Protein AF-A0AAV5AFZ3-F1 (afdb_monomer)

Secondary structure (DSSP, 8-state):
-------HHHHHTTS----SSS-HHHHSTTTGGGSGGGTT-HHHHHHHHHHHHH-TT--------SSTTPPPPPEEE-PPPPSSPPPTT-SPPTTS-HHHHHHHHHHTT---S-----------S--------SSSTTTT----HHHHHHHHSTTTHHHHHTTTT-HHHHHHHHHHHHHHHTTTT---TT-EEEPPPS---SSS----------

Foldseek 3Di:
DFQLLAFPVCVVVVHQGFQRLQLLCLVVVPPVCPAPQNPPCSVVSVVCNVVCVVPVQPSDQDDDFADPLAAFAWDWGDHHHDPDHRDHPLHDHLWDAPQVVQVSCVRLVQDDDFDDDDDDDDTDFDDPPPQVCDDDDRHPPDDRPNNVNQCPPPRRVVVNVVCVVPSVVVSVVVNVRVNRSNARNHDRPPIDIDGDDPDNDPDDDDDDDSPPDD

Radius of gyration: 18.87 Å; Cα contacts (8 Å, |Δi|>4): 273; chains: 1; bounding box: 49×37×46 Å

InterPro domains:
  IPR001621 Fungal ligninase [PR00462] (14-33)
  IPR001621 Fungal ligninase [PR00462] (34-56)
  IPR010255 Haem peroxidase superfamily [SSF48113] (3-189)

Sequence (214 aa):
MKATAFSEYLKREGKPAGGGADGSMLIFPNVEPNFSASLGISDSVDALLPFLAAYPKISAAVGIFDYPGAPQLEFLLGRLNATAPAPDGLIPEPQDSVTSTLSRMADGGVFLRGTGFPELSNNTGEVELLLPTGKGVNVGEMYLQFDFSLTHDPKTACDWQGFVDEQEKMSNAFKQAMKKLAVVGEDTKDYQLLRSHPNPRSSTQDICVISILI

Mean predicted aligned error: 11.4 Å

Organism: NCBI:txid1419009

Structure (mmCIF, N/CA/C/O backbone):
data_AF-A0AAV5AFZ3-F1
#
_entry.id   AF-A0AAV5AFZ3-F1
#
loop_
_atom_site.group_PDB
_atom_site.id
_atom_site.type_symbol
_atom_site.label_atom_id
_atom_site.label_alt_id
_atom_site.label_comp_id
_atom_site.label_asym_id
_atom_site.label_entity_id
_atom_site.label_seq_id
_atom_site.pdbx_PDB_ins_code
_atom_site.Cartn_x
_atom_site.Cartn_y
_atom_site.Cartn_z
_atom_site.occupancy
_atom_site.B_iso_or_equiv
_atom_site.auth_seq_id
_atom_site.auth_comp_id
_atom_site.auth_asym_id
_atom_site.auth_atom_id
_atom_site.pdbx_PDB_model_num
ATOM 1 N N . MET A 1 1 ? -4.343 5.594 -2.156 1.00 45.34 1 MET A N 1
ATOM 2 C CA . MET A 1 1 ? -4.640 4.694 -1.019 1.00 45.34 1 MET A CA 1
ATOM 3 C C . MET A 1 1 ? -3.390 3.899 -0.690 1.00 45.34 1 MET A C 1
ATOM 5 O O . MET A 1 1 ? -2.793 3.351 -1.608 1.00 45.34 1 MET A O 1
ATOM 9 N N . LYS A 1 2 ? -2.987 3.859 0.580 1.00 62.25 2 LYS A N 1
ATOM 10 C CA . LYS A 1 2 ? -1.824 3.105 1.055 1.00 62.25 2 LYS A CA 1
ATOM 11 C C . LYS A 1 2 ? -2.325 1.827 1.718 1.00 62.25 2 LYS A C 1
ATOM 13 O O . LYS A 1 2 ? -3.059 1.915 2.688 1.00 62.25 2 LYS A O 1
ATOM 18 N N . ALA A 1 3 ? -1.942 0.673 1.185 1.00 68.56 3 ALA A N 1
ATOM 19 C CA . ALA A 1 3 ? -2.293 -0.628 1.760 1.00 68.56 3 ALA A CA 1
ATOM 20 C C . ALA A 1 3 ? -1.083 -1.380 2.336 1.00 68.56 3 ALA A C 1
ATOM 22 O O . ALA A 1 3 ? -1.221 -2.449 2.916 1.00 68.56 3 ALA A O 1
ATOM 23 N N . THR A 1 4 ? 0.115 -0.810 2.197 1.00 71.38 4 THR A N 1
ATOM 24 C CA . THR A 1 4 ? 1.372 -1.378 2.702 1.00 71.38 4 THR A CA 1
ATOM 25 C C . THR A 1 4 ? 1.544 -1.219 4.215 1.00 71.38 4 THR A C 1
ATOM 27 O O . THR A 1 4 ? 2.459 -1.805 4.785 1.00 71.38 4 THR A O 1
ATOM 30 N N . ALA A 1 5 ? 0.658 -0.464 4.880 1.00 83.06 5 ALA A N 1
ATOM 31 C CA . ALA A 1 5 ? 0.650 -0.225 6.324 1.00 83.06 5 ALA A CA 1
ATOM 32 C C . ALA A 1 5 ? 0.111 -1.441 7.111 1.00 83.06 5 ALA A C 1
ATOM 34 O O . ALA A 1 5 ? -0.862 -1.342 7.855 1.00 83.06 5 ALA A O 1
ATOM 35 N N . PHE A 1 6 ? 0.709 -2.610 6.893 1.00 89.06 6 PHE A N 1
ATOM 36 C CA . PHE A 1 6 ? 0.329 -3.876 7.512 1.00 89.06 6 PHE A CA 1
ATOM 37 C C . PHE A 1 6 ? 1.562 -4.746 7.754 1.00 89.06 6 PHE A C 1
ATOM 39 O O . PHE A 1 6 ? 2.462 -4.772 6.912 1.00 89.06 6 PHE A O 1
ATOM 46 N N . SER A 1 7 ? 1.597 -5.474 8.870 1.00 89.75 7 SER A N 1
ATOM 47 C CA . SER A 1 7 ? 2.677 -6.404 9.218 1.00 89.75 7 SER A CA 1
ATOM 48 C C . SER A 1 7 ? 2.142 -7.709 9.806 1.00 89.75 7 SER A C 1
ATOM 50 O O . SER A 1 7 ? 1.619 -7.737 10.922 1.00 89.75 7 SER A O 1
ATOM 52 N N . GLU A 1 8 ? 2.337 -8.818 9.090 1.00 87.50 8 GLU A N 1
ATOM 53 C CA . GLU A 1 8 ? 2.039 -10.151 9.622 1.00 87.50 8 GLU A CA 1
ATOM 54 C C . GLU A 1 8 ? 2.892 -10.480 10.853 1.00 87.50 8 GLU A C 1
ATOM 56 O O . GLU A 1 8 ? 2.404 -11.091 11.806 1.00 87.50 8 GLU A O 1
ATOM 61 N N . TYR A 1 9 ? 4.155 -10.057 10.868 1.00 87.00 9 TYR A N 1
ATOM 62 C CA . TYR A 1 9 ? 5.049 -10.229 12.006 1.00 87.00 9 TYR A CA 1
ATOM 63 C C . TYR A 1 9 ? 4.512 -9.550 13.274 1.00 87.00 9 TYR A C 1
ATOM 65 O O . TYR A 1 9 ? 4.325 -10.217 14.292 1.00 87.00 9 TYR A O 1
ATOM 73 N N . LEU A 1 10 ? 4.191 -8.251 13.219 1.00 88.00 10 LEU A N 1
ATOM 74 C CA . LEU A 1 10 ? 3.664 -7.527 14.383 1.00 88.00 10 LEU A CA 1
ATOM 75 C C . LEU A 1 10 ? 2.325 -8.106 14.852 1.00 88.00 10 LEU A C 1
ATOM 77 O O . LEU A 1 10 ? 2.091 -8.202 16.058 1.00 88.00 10 LEU A O 1
ATOM 81 N N . LYS A 1 11 ? 1.482 -8.556 13.914 1.00 88.12 11 LYS A N 1
ATOM 82 C CA . LYS A 1 11 ? 0.199 -9.197 14.218 1.00 88.12 11 LYS A CA 1
ATOM 83 C C . LYS A 1 11 ? 0.385 -10.490 15.016 1.00 88.12 11 LYS A C 1
ATOM 85 O O . LYS A 1 11 ? -0.331 -10.701 15.993 1.00 88.12 11 LYS A O 1
ATOM 90 N N . ARG A 1 12 ? 1.357 -11.334 14.648 1.00 89.06 12 ARG A N 1
ATOM 91 C CA . ARG A 1 12 ? 1.686 -12.574 15.386 1.00 89.06 12 ARG A CA 1
ATOM 92 C C . ARG A 1 12 ? 2.249 -12.302 16.775 1.00 89.06 12 ARG A C 1
ATOM 94 O O . ARG A 1 12 ? 1.952 -13.046 17.702 1.00 89.06 12 ARG A O 1
ATOM 101 N N . GLU A 1 13 ? 3.005 -11.221 16.916 1.00 90.75 13 GLU A N 1
ATOM 102 C CA . GLU A 1 13 ? 3.551 -10.756 18.194 1.00 90.75 13 GLU A CA 1
ATOM 103 C C . GLU A 1 13 ? 2.497 -10.079 19.094 1.00 90.75 13 GLU A C 1
ATOM 105 O O . GLU A 1 13 ? 2.819 -9.635 20.196 1.00 90.75 13 GLU A O 1
ATOM 110 N N . GLY A 1 14 ? 1.243 -9.954 18.637 1.00 89.06 14 GLY A N 1
ATOM 111 C CA . GLY A 1 14 ? 0.177 -9.268 19.373 1.00 89.06 14 GLY A CA 1
ATOM 112 C C . GLY A 1 14 ? 0.395 -7.756 19.506 1.00 89.06 14 GLY A C 1
ATOM 113 O O . GLY A 1 14 ? -0.173 -7.125 20.396 1.00 89.06 14 GLY A O 1
ATOM 114 N N . LYS A 1 15 ? 1.234 -7.170 18.645 1.00 90.62 15 LYS A N 1
ATOM 115 C CA . LYS A 1 15 ? 1.536 -5.735 18.607 1.00 90.62 15 LYS A CA 1
ATOM 116 C C . LYS A 1 15 ? 0.637 -5.026 17.586 1.00 90.62 15 LYS A C 1
ATOM 118 O O . LYS A 1 15 ? 0.112 -5.677 16.681 1.00 90.62 15 LYS A O 1
ATOM 123 N N . PRO A 1 16 ? 0.466 -3.693 17.685 1.00 90.19 16 PRO A N 1
ATOM 124 C CA . PRO A 1 16 ? -0.193 -2.921 16.636 1.00 90.19 16 PRO A CA 1
ATOM 125 C C . PRO A 1 16 ? 0.490 -3.177 15.290 1.00 90.19 16 PRO A C 1
ATOM 127 O O . PRO A 1 16 ? 1.684 -2.931 15.151 1.00 90.19 16 PRO A O 1
ATOM 130 N N . ALA A 1 17 ? -0.261 -3.710 14.329 1.00 89.81 17 ALA A N 1
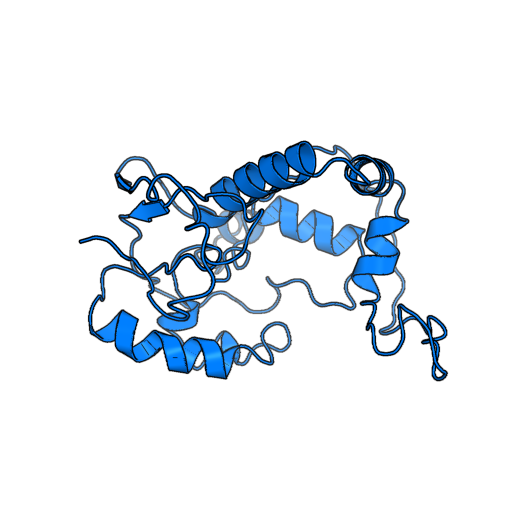ATOM 131 C CA . ALA A 1 17 ? 0.267 -4.187 13.051 1.00 89.81 17 ALA A CA 1
ATOM 132 C C . ALA A 1 17 ? -0.185 -3.349 11.848 1.00 89.81 17 ALA A C 1
ATOM 134 O O . ALA A 1 17 ? 0.272 -3.601 10.737 1.00 89.81 17 ALA A O 1
ATOM 135 N N . GLY A 1 18 ? -1.078 -2.380 12.075 1.00 89.75 18 GLY A N 1
ATOM 136 C CA . GLY A 1 18 ? -1.840 -1.702 11.027 1.00 89.75 18 GLY A CA 1
ATOM 137 C C . GLY A 1 18 ? -2.937 -2.593 10.436 1.00 89.75 18 GLY A C 1
ATOM 138 O O . GLY A 1 18 ? -2.927 -3.809 10.634 1.00 89.75 18 GLY A O 1
ATOM 139 N N . GLY A 1 19 ? -3.918 -1.983 9.768 1.00 88.19 19 GLY A N 1
ATOM 140 C CA . GLY A 1 19 ? -5.021 -2.699 9.116 1.00 88.19 19 GLY A CA 1
ATOM 141 C C . GLY A 1 19 ? -4.826 -2.914 7.615 1.00 88.19 19 GLY A C 1
ATOM 142 O O . GLY A 1 19 ? -5.617 -3.611 6.995 1.00 88.19 19 GLY A O 1
ATOM 143 N N . GLY A 1 20 ? -3.754 -2.382 7.018 1.00 89.00 20 GLY A N 1
ATOM 144 C CA . GLY A 1 20 ? -3.495 -2.531 5.588 1.00 89.00 20 GLY A CA 1
ATOM 145 C C . GLY A 1 20 ? -4.405 -1.656 4.738 1.00 89.00 20 GLY A C 1
ATOM 146 O O . GLY A 1 20 ? -4.257 -0.438 4.724 1.00 89.00 20 GLY A O 1
ATOM 147 N N . ALA A 1 21 ? -5.298 -2.265 3.963 1.00 86.62 21 ALA A N 1
ATOM 148 C CA . ALA A 1 21 ? -6.156 -1.579 3.000 1.00 86.62 21 ALA A CA 1
ATOM 149 C C . ALA A 1 21 ? -7.467 -1.038 3.619 1.00 86.62 21 ALA A C 1
ATOM 151 O O . ALA A 1 21 ? -8.493 -1.010 2.939 1.00 86.62 21 ALA A O 1
ATOM 152 N N . ASP A 1 22 ? -7.438 -0.576 4.868 1.00 84.81 22 ASP A N 1
ATOM 153 C CA . ASP A 1 22 ? -8.609 -0.267 5.715 1.00 84.81 22 ASP A CA 1
ATOM 154 C C . ASP A 1 22 ? -9.079 1.207 5.662 1.00 84.81 22 ASP A C 1
ATOM 156 O O . ASP A 1 22 ? -10.122 1.577 6.210 1.00 84.81 22 ASP A O 1
ATOM 160 N N . GLY A 1 23 ? -8.311 2.071 4.991 1.00 86.88 23 GLY A N 1
ATOM 161 C CA . GLY A 1 23 ? -8.603 3.503 4.878 1.00 86.88 23 GLY A CA 1
ATOM 162 C C . GLY A 1 23 ? -8.209 4.327 6.108 1.00 86.88 23 GLY A C 1
ATOM 163 O O . GLY A 1 23 ? -8.610 5.489 6.202 1.00 86.88 23 GLY A O 1
ATOM 164 N N . SER A 1 24 ? -7.399 3.778 7.018 1.00 89.31 24 SER A N 1
ATOM 165 C CA . SER A 1 24 ? -6.897 4.452 8.224 1.00 89.31 24 SER A CA 1
ATOM 166 C C . SER A 1 24 ? -6.283 5.828 7.945 1.00 89.31 24 SER A C 1
ATOM 168 O O . SER A 1 24 ? -6.504 6.765 8.704 1.00 89.31 24 SER A O 1
ATOM 170 N N . MET A 1 25 ? -5.624 5.991 6.797 1.00 87.31 25 MET A N 1
ATOM 171 C CA . MET A 1 25 ? -5.058 7.259 6.323 1.00 87.31 25 MET A CA 1
ATOM 172 C C . MET A 1 25 ? -6.091 8.397 6.196 1.00 87.31 25 MET A C 1
ATOM 174 O O . MET A 1 25 ? -5.757 9.557 6.415 1.00 87.31 25 MET A O 1
ATOM 178 N N . LEU A 1 26 ? -7.340 8.079 5.836 1.00 87.94 26 LEU A N 1
ATOM 179 C CA . LEU A 1 26 ? -8.428 9.060 5.725 1.00 87.94 26 LEU A CA 1
ATOM 180 C C . LEU A 1 26 ? -9.227 9.188 7.031 1.00 87.94 26 LEU A C 1
ATOM 182 O O . LEU A 1 26 ? -9.781 10.247 7.312 1.00 87.94 26 LEU A O 1
ATOM 186 N N . ILE A 1 27 ? -9.297 8.115 7.826 1.00 89.56 27 ILE A N 1
ATOM 187 C CA . ILE A 1 27 ? -10.006 8.088 9.117 1.00 89.56 27 ILE A CA 1
ATOM 188 C C . ILE A 1 27 ? -9.194 8.794 10.218 1.00 89.56 27 ILE A C 1
ATOM 190 O O . ILE A 1 27 ? -9.766 9.452 11.087 1.00 89.56 27 ILE A O 1
ATOM 194 N N . PHE A 1 28 ? -7.863 8.711 10.155 1.00 91.56 28 PHE A N 1
ATOM 195 C CA . PHE A 1 28 ? -6.909 9.342 11.069 1.00 91.56 28 PHE A CA 1
ATOM 196 C C . PHE A 1 28 ? -5.996 10.333 10.315 1.00 91.56 28 PHE A C 1
ATOM 198 O O . PHE A 1 28 ? -4.772 10.157 10.298 1.00 91.56 28 PHE A O 1
ATOM 205 N N . PRO A 1 29 ? -6.553 11.406 9.714 1.00 90.50 29 PRO A N 1
ATOM 206 C CA . PRO A 1 29 ? -5.837 12.263 8.760 1.00 90.50 29 PRO A CA 1
ATOM 207 C C . PRO A 1 29 ? -4.702 13.089 9.387 1.00 90.50 29 PRO A C 1
ATOM 209 O O . PRO A 1 29 ? -3.859 13.623 8.681 1.00 90.50 29 PRO A O 1
ATOM 212 N N . ASN A 1 30 ? -4.641 13.173 10.718 1.00 92.56 30 ASN A N 1
ATOM 213 C CA . ASN A 1 30 ? -3.598 13.908 11.442 1.00 92.56 30 ASN A CA 1
ATOM 214 C C . ASN A 1 30 ? -2.498 12.999 12.015 1.00 92.56 30 ASN A C 1
ATOM 216 O O . ASN A 1 30 ? -1.654 13.474 12.776 1.00 92.56 30 ASN A O 1
ATOM 220 N N . VAL A 1 31 ? -2.524 11.698 11.711 1.00 92.75 31 VAL A N 1
ATOM 221 C CA . VAL A 1 31 ? -1.544 10.730 12.224 1.00 92.75 31 VAL A CA 1
ATOM 222 C C . VAL A 1 31 ? -0.666 10.236 11.088 1.00 92.75 31 VAL A C 1
ATOM 224 O O . VAL A 1 31 ? 0.486 10.639 10.985 1.00 92.75 31 VAL A O 1
ATOM 227 N N . GLU A 1 32 ? -1.218 9.407 10.206 1.00 91.06 32 GLU A N 1
ATOM 228 C CA . GLU A 1 32 ? -0.422 8.742 9.177 1.00 91.06 32 GLU A CA 1
ATOM 229 C C . GLU A 1 32 ? 0.133 9.679 8.095 1.00 91.06 32 GLU A C 1
ATOM 231 O O . GLU A 1 32 ? 1.290 9.489 7.723 1.00 91.06 32 GLU A O 1
ATOM 236 N N . PRO A 1 33 ? -0.589 10.721 7.627 1.00 90.56 33 PRO A N 1
ATOM 237 C CA . PRO A 1 33 ? -0.017 11.691 6.686 1.00 90.56 33 PRO A CA 1
ATOM 238 C C . PRO A 1 33 ? 1.172 12.478 7.251 1.00 90.56 33 PRO A C 1
ATOM 240 O O . PRO A 1 33 ? 1.943 13.052 6.488 1.00 90.56 33 PRO A O 1
ATOM 243 N N . ASN A 1 34 ? 1.338 12.493 8.578 1.00 91.50 34 ASN A N 1
ATOM 244 C CA . ASN A 1 34 ? 2.439 13.173 9.257 1.00 91.50 34 ASN A CA 1
ATOM 245 C C . ASN A 1 34 ? 3.664 12.270 9.483 1.00 91.50 34 ASN A C 1
ATOM 247 O O . ASN A 1 34 ? 4.656 12.730 10.049 1.00 91.50 34 ASN A O 1
ATOM 251 N N . PHE A 1 35 ? 3.626 11.000 9.063 1.00 92.12 35 PHE A N 1
ATOM 252 C CA . PHE A 1 35 ? 4.815 10.146 9.064 1.00 92.12 35 PHE A CA 1
ATOM 253 C C . PHE A 1 35 ? 5.833 10.648 8.033 1.00 92.12 35 PHE A C 1
ATOM 255 O O . PHE A 1 35 ? 5.451 11.091 6.951 1.00 92.12 35 PHE A O 1
ATOM 262 N N . SER A 1 36 ? 7.129 10.514 8.340 1.00 91.62 36 SER A N 1
ATOM 263 C CA . SER A 1 36 ? 8.240 10.877 7.436 1.00 91.62 36 SER A CA 1
ATOM 264 C C . SER A 1 36 ? 8.040 10.292 6.033 1.00 91.62 36 SER A C 1
ATOM 266 O O . SER A 1 36 ? 8.029 11.001 5.029 1.00 91.62 36 SER A O 1
ATOM 268 N N . ALA A 1 37 ? 7.725 9.001 5.977 1.00 88.00 37 ALA A N 1
ATOM 269 C CA . ALA A 1 37 ? 7.510 8.266 4.739 1.00 88.00 37 ALA A CA 1
ATOM 270 C C . ALA A 1 37 ? 6.174 8.573 4.020 1.00 88.00 37 ALA A C 1
ATOM 272 O O . ALA A 1 37 ? 5.891 8.000 2.971 1.00 88.00 37 ALA A O 1
ATOM 273 N N . SER A 1 38 ? 5.314 9.424 4.593 1.00 88.50 38 SER A N 1
ATOM 274 C CA . SER A 1 38 ? 4.040 9.874 4.002 1.00 88.50 38 SER A CA 1
ATOM 275 C C . SER A 1 38 ? 4.039 11.357 3.633 1.00 88.50 38 SER A C 1
ATOM 277 O O . SER A 1 38 ? 3.002 11.879 3.225 1.00 88.50 38 SER A O 1
ATOM 279 N N . LEU A 1 39 ? 5.174 12.048 3.754 1.00 86.44 39 LEU A N 1
ATOM 280 C CA . LEU A 1 39 ? 5.260 13.461 3.402 1.00 86.44 39 LEU A CA 1
ATOM 281 C C . LEU A 1 39 ? 4.783 13.702 1.962 1.00 86.44 39 LEU A C 1
ATOM 283 O O . LEU A 1 39 ? 5.203 13.027 1.025 1.00 86.44 39 LEU A O 1
ATOM 287 N N . GLY A 1 40 ? 3.899 14.689 1.801 1.00 84.19 40 GLY A N 1
ATOM 288 C CA . GLY A 1 40 ? 3.360 15.091 0.500 1.00 84.19 40 GLY A CA 1
ATOM 289 C C . GLY A 1 40 ? 2.019 14.465 0.110 1.00 84.19 40 GLY A C 1
ATOM 290 O O . GLY A 1 40 ? 1.588 14.692 -1.012 1.00 84.19 40 GLY A O 1
ATOM 291 N N . ILE A 1 41 ? 1.347 13.713 0.995 1.00 84.31 41 ILE A N 1
ATOM 292 C CA . ILE A 1 41 ? 0.006 13.157 0.705 1.00 84.31 41 ILE A CA 1
ATOM 293 C C . ILE A 1 41 ? -1.150 13.901 1.387 1.00 84.31 41 ILE A C 1
ATOM 295 O O . ILE A 1 41 ? -2.309 13.564 1.141 1.00 84.31 41 ILE A O 1
ATOM 299 N N . SER A 1 42 ? -0.870 14.858 2.277 1.00 87.44 42 SER A N 1
ATOM 300 C CA . SER A 1 42 ? -1.905 15.520 3.087 1.00 87.44 42 SER A CA 1
ATOM 301 C C . SER A 1 42 ? -2.923 16.279 2.234 1.00 87.44 42 SER A C 1
ATOM 303 O O . SER A 1 42 ? -4.110 16.227 2.521 1.00 87.44 42 SER A O 1
ATOM 305 N N . ASP A 1 43 ? -2.487 16.895 1.136 1.00 86.12 43 ASP A N 1
ATOM 306 C CA . ASP A 1 43 ? -3.364 17.561 0.166 1.00 86.12 43 ASP A CA 1
ATOM 307 C C . ASP A 1 43 ? -4.359 16.587 -0.491 1.00 86.12 43 ASP A C 1
ATOM 309 O O . ASP A 1 43 ? -5.543 16.886 -0.650 1.00 86.12 43 ASP A O 1
ATOM 313 N N . SER A 1 44 ? -3.889 15.386 -0.822 1.00 84.19 44 SER A N 1
ATOM 314 C CA . SER A 1 44 ? -4.682 14.307 -1.400 1.00 84.19 44 SER A CA 1
ATOM 315 C C . SER A 1 44 ? -5.647 13.719 -0.375 1.00 84.19 44 SER A C 1
ATOM 317 O O . SER A 1 44 ? -6.778 13.377 -0.718 1.00 84.19 44 SER A O 1
ATOM 319 N N . VAL A 1 45 ? -5.224 13.605 0.886 1.00 86.94 45 VAL A N 1
ATOM 320 C CA . VAL A 1 45 ? -6.099 13.209 1.996 1.00 86.94 45 VAL A CA 1
ATOM 321 C C . VAL A 1 45 ? -7.204 14.245 2.172 1.00 86.94 45 VAL A C 1
ATOM 323 O O . VAL A 1 45 ? -8.376 13.877 2.105 1.00 86.94 45 VAL A O 1
ATOM 326 N N . ASP A 1 46 ? -6.854 15.527 2.280 1.00 88.31 46 ASP A N 1
ATOM 327 C CA . ASP A 1 46 ? -7.797 16.636 2.441 1.00 88.31 46 ASP A CA 1
ATOM 328 C C . ASP A 1 46 ? -8.805 16.712 1.287 1.00 88.31 46 ASP A C 1
ATOM 330 O O . ASP A 1 46 ? -10.000 16.908 1.514 1.00 88.31 46 ASP A O 1
ATOM 334 N N . ALA A 1 47 ? -8.358 16.473 0.050 1.00 87.00 47 ALA A N 1
ATOM 335 C CA . ALA A 1 47 ? -9.229 16.416 -1.123 1.00 87.00 47 ALA A CA 1
ATOM 336 C C . ALA A 1 47 ? -10.243 15.256 -1.074 1.00 87.00 47 ALA A C 1
ATOM 338 O O . ALA A 1 47 ? -11.332 15.358 -1.646 1.00 87.00 47 ALA A O 1
ATOM 339 N N . LEU A 1 48 ? -9.912 14.154 -0.395 1.00 85.19 48 LEU A N 1
ATOM 340 C CA . LEU A 1 48 ? -10.763 12.966 -0.279 1.00 85.19 48 LEU A CA 1
ATOM 341 C C . LEU A 1 48 ? -11.695 12.998 0.943 1.00 85.19 48 LEU A C 1
ATOM 343 O O . LEU A 1 48 ? -12.716 12.305 0.935 1.00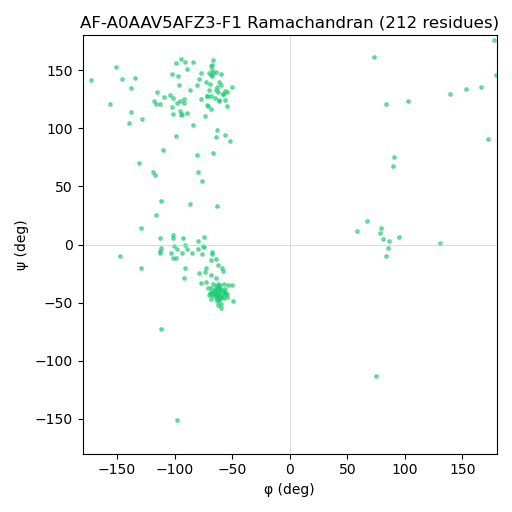 85.19 48 LEU A O 1
ATOM 347 N N . LEU A 1 49 ? -11.408 13.810 1.967 1.00 87.31 49 LEU A N 1
ATOM 348 C CA . LEU A 1 49 ? -12.235 13.895 3.181 1.00 87.31 49 LEU A CA 1
ATOM 349 C C . LEU A 1 49 ? -13.715 14.240 2.907 1.00 87.31 49 LEU A C 1
ATOM 351 O O . LEU A 1 49 ? -14.579 13.582 3.495 1.00 87.31 49 LEU A O 1
ATOM 355 N N . PRO A 1 50 ? -14.071 15.184 2.006 1.00 88.88 50 PRO A N 1
ATOM 356 C CA . PRO A 1 50 ? -15.474 15.458 1.690 1.00 88.88 50 PRO A CA 1
ATOM 357 C C . PRO A 1 50 ? -16.204 14.253 1.081 1.00 88.88 50 PRO A C 1
ATOM 359 O O . PRO A 1 50 ? -17.385 14.040 1.359 1.00 88.88 50 PRO A O 1
ATOM 362 N N . PHE A 1 5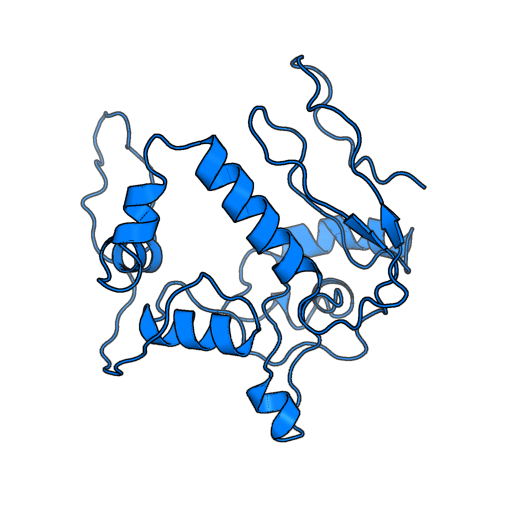1 ? -15.507 13.435 0.285 1.00 83.81 51 PHE A N 1
ATOM 363 C CA . PHE A 1 51 ? -16.077 12.214 -0.290 1.00 83.81 51 PHE A CA 1
ATOM 364 C C . PHE A 1 51 ? -16.305 11.150 0.775 1.00 83.81 51 PHE A C 1
ATOM 366 O O . PHE A 1 51 ? -17.373 10.543 0.803 1.00 83.81 51 PHE A O 1
ATOM 373 N N . LEU A 1 52 ? -15.344 10.958 1.681 1.00 83.69 52 LEU A N 1
ATOM 374 C CA . LEU A 1 52 ? -15.509 10.042 2.806 1.00 83.69 52 LEU A CA 1
ATOM 375 C C . LEU A 1 52 ? -16.678 10.469 3.708 1.00 83.69 52 LEU A C 1
ATOM 377 O O . LEU A 1 52 ? -17.445 9.623 4.160 1.00 83.69 52 LEU A O 1
ATOM 381 N N . ALA A 1 53 ? -16.864 11.775 3.924 1.00 85.69 53 ALA A N 1
ATOM 382 C CA . ALA A 1 53 ? -17.997 12.298 4.684 1.00 85.69 53 ALA A CA 1
ATOM 383 C C . ALA A 1 53 ? -19.348 12.013 4.002 1.00 85.69 53 ALA A C 1
ATOM 385 O O . ALA A 1 53 ? -20.318 11.664 4.675 1.00 85.69 53 ALA A O 1
ATOM 386 N N . ALA A 1 54 ? -19.415 12.127 2.671 1.00 85.19 54 ALA A N 1
ATOM 387 C CA . ALA A 1 54 ? -20.615 11.808 1.897 1.00 85.19 54 ALA A CA 1
ATOM 388 C C . ALA A 1 54 ? -20.880 10.292 1.799 1.00 85.19 54 ALA A C 1
ATOM 390 O O . ALA A 1 54 ? -22.034 9.863 1.768 1.00 85.19 54 ALA A O 1
ATOM 391 N N . TYR A 1 55 ? -19.819 9.481 1.784 1.00 79.88 55 TYR A N 1
ATOM 392 C CA . TYR A 1 55 ? -19.871 8.031 1.598 1.00 79.88 55 TYR A CA 1
ATOM 393 C C . TYR A 1 55 ? -19.044 7.300 2.668 1.00 79.88 55 TYR A C 1
ATOM 395 O O . TYR A 1 55 ? -18.038 6.662 2.356 1.00 79.88 55 TYR A O 1
ATOM 403 N N . PRO A 1 56 ? -19.489 7.296 3.937 1.00 74.31 56 PRO A N 1
ATOM 404 C CA . PRO A 1 56 ? -18.696 6.802 5.070 1.00 74.31 56 PRO A CA 1
ATOM 405 C C . PRO A 1 56 ? -18.437 5.289 5.061 1.00 74.31 56 PRO A C 1
ATOM 407 O O . PRO A 1 56 ? -17.711 4.790 5.916 1.00 74.31 56 PRO A O 1
ATOM 410 N N . LYS A 1 57 ? -19.055 4.552 4.130 1.00 68.88 57 LYS A N 1
ATOM 411 C CA . LYS A 1 57 ? -18.862 3.108 3.914 1.00 68.88 57 LYS A CA 1
ATOM 412 C C . LYS A 1 57 ? -17.935 2.796 2.732 1.00 68.88 57 LYS A C 1
ATOM 414 O O . LYS A 1 57 ? -17.707 1.629 2.434 1.00 68.88 57 LYS A O 1
ATOM 419 N N . ILE A 1 58 ? -17.442 3.820 2.033 1.00 64.31 58 ILE A N 1
ATOM 420 C CA . ILE A 1 58 ? -16.503 3.693 0.917 1.00 64.31 58 ILE A CA 1
ATOM 421 C C . ILE A 1 58 ? -15.161 4.244 1.400 1.00 64.31 58 ILE A C 1
ATOM 423 O O . ILE A 1 58 ? -14.808 5.392 1.156 1.00 64.31 58 ILE A O 1
ATOM 427 N N . SER A 1 59 ? -14.410 3.415 2.124 1.00 58.03 59 SER A N 1
ATOM 428 C CA . SER A 1 59 ? -13.081 3.767 2.644 1.00 58.03 59 SER A CA 1
ATOM 429 C C . SER A 1 59 ? -11.966 3.652 1.592 1.00 58.03 59 SER A C 1
ATOM 431 O O . SER A 1 59 ? -10.820 4.013 1.856 1.00 58.03 59 SER A O 1
ATOM 433 N N . ALA A 1 60 ? -12.291 3.189 0.378 1.00 56.22 60 ALA A N 1
ATOM 434 C CA . ALA A 1 60 ? -11.352 2.964 -0.715 1.00 56.22 60 ALA A CA 1
ATOM 435 C C . ALA A 1 60 ? -11.814 3.652 -2.007 1.00 56.22 60 ALA A C 1
ATOM 437 O O . ALA A 1 60 ? -12.733 3.181 -2.672 1.00 56.22 60 ALA A O 1
ATOM 438 N N . ALA A 1 61 ? -11.144 4.735 -2.400 1.00 49.81 61 ALA A N 1
ATOM 439 C CA . ALA A 1 61 ? -11.222 5.257 -3.762 1.00 49.81 61 ALA A CA 1
ATOM 440 C C . ALA A 1 61 ? -10.094 4.631 -4.601 1.00 49.81 61 ALA A C 1
ATOM 442 O O . ALA A 1 61 ? -8.921 4.697 -4.219 1.00 49.81 61 ALA A O 1
ATOM 443 N N . VAL A 1 62 ? -10.434 4.009 -5.736 1.00 50.19 62 VAL A N 1
ATOM 444 C CA . VAL A 1 62 ? -9.445 3.528 -6.714 1.00 50.19 62 VAL A CA 1
ATOM 445 C C . VAL A 1 62 ? -9.164 4.648 -7.707 1.00 50.19 62 VAL A C 1
ATOM 447 O O . VAL A 1 62 ? -10.029 5.014 -8.497 1.00 50.19 62 VAL A O 1
ATOM 450 N N . GLY A 1 63 ? -7.944 5.179 -7.677 1.00 53.53 63 GLY A N 1
ATOM 451 C CA . GLY A 1 63 ? -7.411 6.032 -8.733 1.00 53.53 63 GLY A CA 1
ATOM 452 C C . GLY A 1 63 ? -6.472 5.225 -9.622 1.00 53.53 63 GLY A C 1
ATOM 453 O O . GLY A 1 63 ? -5.446 4.772 -9.131 1.00 53.53 63 GLY A O 1
ATOM 454 N N . ILE A 1 64 ? -6.886 5.013 -10.875 1.00 53.47 64 ILE A N 1
ATOM 455 C CA . ILE A 1 64 ? -6.135 4.883 -12.146 1.00 53.47 64 ILE A CA 1
ATOM 456 C C . ILE A 1 64 ? -7.197 4.446 -13.165 1.00 53.47 64 ILE A C 1
ATOM 458 O O . ILE A 1 64 ? -7.456 3.253 -13.270 1.00 53.47 64 ILE A O 1
ATOM 462 N N . PHE A 1 65 ? -7.864 5.374 -13.866 1.00 50.25 65 PHE A N 1
ATOM 463 C CA . PHE A 1 65 ? -8.794 4.979 -14.945 1.00 50.25 65 PHE A CA 1
ATOM 464 C C . PHE A 1 65 ? -8.911 5.927 -16.144 1.00 50.25 65 PHE A C 1
ATOM 466 O O . PHE A 1 65 ? -9.438 5.495 -17.165 1.00 50.25 65 PHE A O 1
ATOM 473 N N . ASP A 1 66 ? -8.350 7.137 -16.106 1.00 55.41 66 ASP A N 1
ATOM 474 C CA . ASP A 1 66 ? -8.600 8.119 -17.174 1.00 55.41 66 ASP A CA 1
ATOM 475 C C . ASP A 1 66 ? -7.372 8.428 -18.045 1.00 55.41 66 ASP A C 1
ATOM 477 O O . ASP A 1 66 ? -7.179 9.563 -18.475 1.00 55.41 66 ASP A O 1
ATOM 481 N N . TYR A 1 67 ? -6.527 7.432 -18.343 1.00 59.09 67 TYR A N 1
ATOM 482 C CA . TYR A 1 67 ? -5.487 7.598 -19.369 1.00 59.09 67 TYR A CA 1
ATOM 483 C C . TYR A 1 67 ? -5.385 6.405 -20.337 1.00 59.09 67 TYR A C 1
ATOM 485 O O . TYR A 1 67 ? -5.563 5.251 -19.929 1.00 59.09 67 TYR A O 1
ATOM 493 N N . PRO A 1 68 ? -5.102 6.650 -21.635 1.00 65.44 68 PRO A N 1
ATOM 494 C CA . PRO A 1 68 ? -4.924 5.589 -22.623 1.00 65.44 68 PRO A CA 1
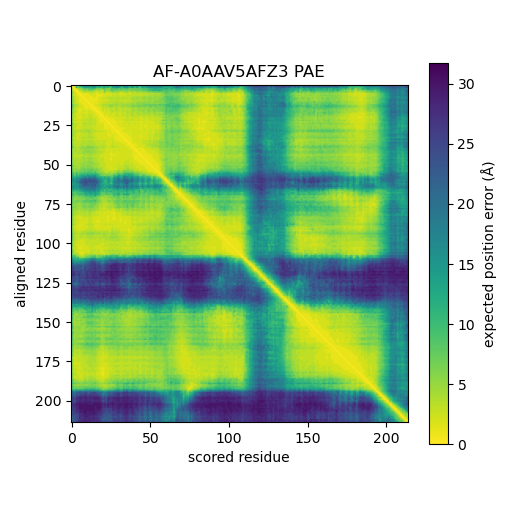ATOM 495 C C . PRO A 1 68 ? -3.839 4.591 -22.204 1.00 65.44 68 PRO A C 1
ATOM 497 O O . PRO A 1 68 ? -2.745 4.979 -21.807 1.00 65.44 68 PRO A O 1
ATOM 500 N N . GLY A 1 69 ? -4.141 3.296 -22.303 1.00 68.81 69 GLY A N 1
ATOM 501 C CA . GLY A 1 69 ? -3.212 2.224 -21.929 1.00 68.81 69 GLY A CA 1
ATOM 502 C C . GLY A 1 69 ? -3.216 1.850 -20.441 1.00 68.81 69 GLY A C 1
ATOM 503 O O . GLY A 1 69 ? -2.538 0.889 -20.071 1.00 68.81 69 GLY A O 1
ATOM 504 N N . ALA A 1 70 ? -3.998 2.539 -19.599 1.00 71.19 70 ALA A N 1
ATOM 505 C CA . ALA A 1 70 ? -4.157 2.173 -18.197 1.00 71.19 70 ALA A CA 1
ATOM 506 C C . ALA A 1 70 ? -4.810 0.781 -18.040 1.00 71.19 70 ALA A C 1
ATOM 508 O O . ALA A 1 70 ? -5.813 0.476 -18.699 1.00 71.19 70 ALA A O 1
ATOM 509 N N . PRO A 1 71 ? -4.287 -0.079 -17.150 1.00 74.00 71 PRO A N 1
ATOM 510 C CA . PRO A 1 71 ? -4.958 -1.316 -16.778 1.00 74.00 71 PRO A CA 1
ATOM 511 C C . PRO A 1 71 ? -6.287 -1.035 -16.068 1.00 74.00 71 PRO A C 1
ATOM 513 O O . PRO A 1 71 ? -6.328 -0.282 -15.102 1.00 74.00 71 PRO A O 1
ATOM 516 N N . GLN A 1 72 ? -7.358 -1.726 -16.468 1.00 73.56 72 GLN A N 1
ATOM 517 C CA . GLN A 1 72 ? -8.586 -1.745 -15.672 1.00 73.56 72 GLN A CA 1
ATOM 518 C C . GLN A 1 72 ? -8.382 -2.563 -14.391 1.00 73.56 72 GLN A C 1
ATOM 520 O O . GLN A 1 72 ? -8.090 -3.760 -14.466 1.00 73.56 72 GLN A O 1
ATOM 525 N N . LEU A 1 73 ? -8.534 -1.920 -13.233 1.00 75.06 73 LEU A N 1
ATOM 526 C CA . LEU A 1 73 ? -8.461 -2.566 -11.924 1.00 75.06 73 LEU A CA 1
ATOM 527 C C . LEU A 1 73 ? -9.835 -3.084 -11.471 1.00 75.06 73 LEU A C 1
ATOM 529 O O . LEU A 1 73 ? -10.883 -2.541 -11.831 1.00 75.06 73 LEU A O 1
ATOM 533 N N . GLU A 1 74 ? -9.816 -4.147 -10.670 1.00 73.38 74 GLU A N 1
ATOM 534 C CA . GLU A 1 74 ? -10.996 -4.648 -9.963 1.00 73.38 74 GLU A CA 1
ATOM 535 C C . GLU A 1 74 ? -11.274 -3.783 -8.727 1.00 73.38 74 GLU A C 1
ATOM 537 O O . GLU A 1 74 ? -10.340 -3.377 -8.030 1.00 73.38 74 GLU A O 1
ATOM 542 N N . PHE A 1 75 ? -12.553 -3.539 -8.427 1.00 73.31 75 PHE A N 1
ATOM 543 C CA . PHE A 1 75 ? -12.968 -2.848 -7.210 1.00 73.31 75 PHE A CA 1
ATOM 544 C C . PHE A 1 75 ? -13.781 -3.782 -6.314 1.00 73.31 75 PHE A C 1
ATOM 546 O O . PHE A 1 75 ? -14.704 -4.456 -6.768 1.00 73.31 75 PHE A O 1
ATOM 553 N N . LEU A 1 76 ? -13.424 -3.828 -5.033 1.00 76.12 76 LEU A N 1
ATOM 554 C CA . LEU A 1 76 ? -14.114 -4.620 -4.020 1.00 76.12 76 LEU A CA 1
ATOM 555 C C . LEU A 1 76 ? -14.725 -3.675 -2.989 1.00 76.12 76 LEU A C 1
ATOM 557 O O . LEU A 1 76 ? -14.000 -2.912 -2.345 1.00 76.12 76 LEU A O 1
ATOM 561 N N . LEU A 1 77 ? -16.045 -3.749 -2.837 1.00 77.69 77 LEU A N 1
ATOM 562 C CA . LEU A 1 77 ? -16.801 -3.020 -1.824 1.00 77.69 77 LEU A CA 1
ATOM 563 C C . LEU A 1 77 ? -17.059 -3.921 -0.613 1.00 77.69 77 LEU A C 1
ATOM 565 O O . LEU A 1 77 ? -17.308 -5.115 -0.771 1.00 77.69 77 LEU A O 1
ATOM 569 N N . GLY A 1 78 ? -17.048 -3.336 0.584 1.00 77.50 78 GLY A N 1
ATOM 570 C CA . GLY A 1 78 ? -17.368 -4.047 1.828 1.00 77.50 78 GLY A CA 1
ATOM 571 C C . GLY A 1 78 ? -16.356 -3.858 2.953 1.00 77.50 78 GLY A C 1
ATOM 572 O O . GLY A 1 78 ? -16.551 -4.420 4.026 1.00 77.50 78 GLY A O 1
ATOM 573 N N . ARG A 1 79 ? -15.303 -3.062 2.731 1.00 80.25 79 ARG A N 1
ATOM 574 C CA . ARG A 1 79 ? -14.278 -2.806 3.747 1.00 80.25 79 ARG A CA 1
ATOM 575 C C . ARG A 1 79 ? -14.870 -2.165 4.989 1.00 80.25 79 ARG A C 1
ATOM 577 O O . ARG A 1 79 ? -15.687 -1.246 4.900 1.00 80.25 79 ARG A O 1
ATOM 584 N N . LEU A 1 80 ? -14.429 -2.650 6.141 1.00 82.31 80 LEU A N 1
ATOM 585 C CA . LEU A 1 80 ? -14.728 -2.012 7.412 1.00 82.31 80 LEU A CA 1
ATOM 586 C C . LEU A 1 80 ? -13.836 -0.783 7.575 1.00 82.31 80 LEU A C 1
ATOM 588 O O . LEU A 1 80 ? -12.707 -0.748 7.092 1.00 82.31 80 LEU A O 1
ATOM 592 N N . ASN A 1 81 ? -14.351 0.239 8.252 1.00 84.06 81 ASN A N 1
ATOM 593 C CA . ASN A 1 81 ? -13.544 1.413 8.556 1.00 84.06 81 ASN A CA 1
ATOM 594 C C . ASN A 1 81 ? -12.474 1.050 9.584 1.00 84.06 81 ASN A C 1
ATOM 596 O O . ASN A 1 81 ? -12.764 0.373 10.575 1.00 84.06 81 ASN A O 1
ATOM 600 N N . ALA A 1 82 ? -11.266 1.566 9.366 1.00 88.06 82 ALA A N 1
ATOM 601 C CA . ALA A 1 82 ? -10.169 1.458 10.311 1.00 88.06 82 ALA A CA 1
ATOM 602 C C . ALA A 1 82 ? -10.588 1.877 11.729 1.00 88.06 82 ALA A C 1
ATOM 604 O O . ALA A 1 82 ? -11.221 2.917 11.934 1.00 88.06 82 ALA A O 1
ATOM 605 N N . THR A 1 83 ? -10.192 1.086 12.724 1.00 89.69 83 THR A N 1
ATOM 606 C CA . THR A 1 83 ? -10.456 1.372 14.145 1.00 89.69 83 THR A CA 1
ATOM 607 C C . THR A 1 83 ? -9.246 1.957 14.872 1.00 89.69 83 THR A C 1
ATOM 609 O O . THR A 1 83 ? -9.380 2.418 16.003 1.00 89.69 83 THR A O 1
ATOM 612 N N . ALA A 1 84 ? -8.067 1.928 14.250 1.00 91.88 84 ALA A N 1
ATOM 613 C CA . ALA A 1 84 ? -6.824 2.489 14.767 1.00 91.88 84 ALA A CA 1
ATOM 614 C C . ALA A 1 84 ? -5.915 2.923 13.600 1.00 91.88 84 ALA A C 1
ATOM 616 O O . ALA A 1 84 ? -6.017 2.337 12.521 1.00 91.88 84 ALA A O 1
ATOM 617 N N . PRO A 1 85 ? -5.030 3.917 13.793 1.00 92.50 85 PRO A N 1
ATOM 618 C CA . PRO A 1 85 ? -4.018 4.256 12.798 1.00 92.50 85 PRO A CA 1
ATOM 619 C C . PRO A 1 85 ? -2.979 3.136 12.677 1.00 92.50 85 PRO A C 1
ATOM 621 O O . PRO A 1 85 ? -2.713 2.403 13.638 1.00 92.50 85 PRO A O 1
ATOM 624 N N . ALA A 1 86 ? -2.348 3.029 11.511 1.00 92.12 86 ALA A N 1
ATOM 625 C CA . ALA A 1 86 ? -1.195 2.159 11.345 1.00 92.12 86 ALA A CA 1
ATOM 626 C C . ALA A 1 86 ? 0.007 2.667 12.166 1.00 92.12 86 ALA A C 1
ATOM 628 O O . ALA A 1 86 ? 0.174 3.878 12.333 1.00 92.12 86 ALA A O 1
ATOM 629 N N . PRO A 1 87 ? 0.866 1.768 12.678 1.00 92.44 87 PRO A N 1
ATOM 630 C CA . PRO A 1 87 ? 2.121 2.173 13.297 1.00 92.44 87 PRO A CA 1
ATOM 631 C C . PRO A 1 87 ? 3.077 2.760 12.246 1.00 92.44 87 PRO A C 1
ATOM 633 O O . PRO A 1 87 ? 3.064 2.367 11.074 1.00 92.44 87 PRO A O 1
ATOM 636 N N . ASP A 1 88 ? 3.923 3.690 12.686 1.00 91.81 88 ASP A N 1
ATOM 637 C CA . ASP A 1 88 ? 4.992 4.254 11.861 1.00 91.81 88 ASP A CA 1
ATOM 638 C C . ASP A 1 88 ? 6.062 3.191 11.522 1.00 91.81 88 ASP A C 1
ATOM 640 O O . ASP A 1 88 ? 6.176 2.162 12.194 1.00 91.81 88 ASP A O 1
ATOM 644 N N . GLY A 1 89 ? 6.831 3.416 10.456 1.00 89.19 89 GLY A N 1
ATOM 645 C CA . GLY A 1 89 ? 7.891 2.513 9.988 1.00 89.19 89 GLY A CA 1
ATOM 646 C C . GLY A 1 89 ? 7.415 1.315 9.156 1.00 89.19 89 GLY A C 1
ATOM 647 O O . GLY A 1 89 ? 8.217 0.461 8.785 1.00 89.19 89 GLY A O 1
ATOM 648 N N . LEU A 1 90 ? 6.119 1.226 8.832 1.00 89.25 90 LEU A N 1
ATOM 649 C CA . LEU A 1 90 ? 5.593 0.202 7.911 1.00 89.25 90 LEU A CA 1
ATOM 650 C C . LEU A 1 90 ? 5.608 0.623 6.435 1.00 89.25 90 LEU A C 1
ATOM 652 O O . LEU A 1 90 ? 5.259 -0.174 5.563 1.00 89.25 90 LEU A O 1
ATOM 656 N N . ILE A 1 91 ? 5.999 1.862 6.148 1.00 88.69 91 ILE A N 1
ATOM 657 C CA . ILE A 1 91 ? 6.133 2.390 4.790 1.00 88.69 91 ILE A CA 1
ATOM 658 C C . ILE A 1 91 ? 7.614 2.378 4.430 1.00 88.69 91 ILE A C 1
ATOM 660 O O . ILE A 1 91 ? 8.385 2.964 5.187 1.00 88.69 91 ILE A O 1
ATOM 664 N N . PRO A 1 92 ? 8.008 1.756 3.308 1.00 87.81 92 PRO A N 1
ATOM 665 C CA . PRO A 1 92 ? 9.363 1.912 2.805 1.00 87.81 92 PRO A CA 1
ATOM 666 C C . PRO A 1 92 ? 9.657 3.374 2.462 1.00 87.81 92 PRO A C 1
ATOM 668 O O . PRO A 1 92 ? 8.808 4.055 1.881 1.00 87.81 92 PRO A O 1
ATOM 671 N N . GLU A 1 93 ? 10.862 3.828 2.780 1.00 85.44 93 GLU A N 1
ATOM 672 C CA . GLU A 1 93 ? 11.378 5.135 2.381 1.00 85.44 93 GLU A CA 1
ATOM 673 C C . GLU A 1 93 ? 12.298 5.011 1.148 1.00 85.44 93 GLU A C 1
ATOM 675 O O . GLU A 1 93 ? 12.888 3.953 0.916 1.00 85.44 93 GLU A O 1
ATOM 680 N N . PRO A 1 94 ? 12.479 6.079 0.347 1.00 79.62 94 PRO A N 1
ATOM 681 C CA . PRO A 1 94 ? 13.355 6.048 -0.832 1.00 79.62 94 PRO A CA 1
ATOM 682 C C . PRO A 1 94 ? 14.821 5.680 -0.542 1.00 79.62 94 PRO A C 1
ATOM 684 O O . PRO A 1 94 ? 15.534 5.241 -1.442 1.00 79.62 94 PRO A O 1
ATOM 687 N N . GLN A 1 95 ? 15.275 5.878 0.697 1.00 81.31 95 GLN A N 1
ATOM 688 C CA . GLN A 1 95 ? 16.613 5.529 1.180 1.00 81.31 95 GLN A CA 1
ATOM 689 C C . GLN A 1 95 ? 16.758 4.070 1.645 1.00 81.31 95 GLN A C 1
ATOM 691 O O . GLN A 1 95 ? 17.871 3.650 1.970 1.00 81.31 95 GLN A O 1
ATOM 696 N N . ASP A 1 96 ? 15.669 3.299 1.709 1.00 82.50 96 ASP A N 1
ATOM 697 C CA . ASP A 1 96 ? 15.725 1.908 2.152 1.00 82.50 96 ASP A CA 1
ATOM 698 C C . ASP A 1 96 ? 16.459 1.018 1.142 1.00 82.50 96 ASP A C 1
ATOM 700 O O . ASP A 1 96 ? 16.370 1.178 -0.076 1.00 82.50 96 ASP A O 1
ATOM 704 N N . SER A 1 97 ? 17.175 0.012 1.649 1.00 85.25 97 SER A N 1
ATOM 705 C CA . SER A 1 97 ? 17.836 -0.980 0.797 1.00 85.25 97 SER A CA 1
ATOM 706 C C . SER A 1 97 ? 16.823 -1.863 0.056 1.00 85.25 97 SER A C 1
ATOM 708 O O . SER A 1 97 ? 15.736 -2.151 0.561 1.00 85.25 97 SER A O 1
ATOM 710 N N . VAL A 1 98 ? 17.216 -2.417 -1.096 1.00 80.62 98 VAL A N 1
ATOM 711 C CA . VAL A 1 98 ? 16.386 -3.390 -1.833 1.00 80.62 98 VAL A CA 1
ATOM 712 C C . VAL A 1 98 ? 15.987 -4.566 -0.934 1.00 80.62 98 VAL A C 1
ATOM 714 O O . VAL A 1 98 ? 14.826 -4.967 -0.900 1.00 80.62 98 VAL A O 1
ATOM 717 N N . THR A 1 99 ? 16.919 -5.083 -0.131 1.00 83.19 99 THR A N 1
ATOM 718 C CA . THR A 1 99 ? 16.652 -6.202 0.784 1.00 83.19 99 THR A CA 1
ATOM 719 C C . THR A 1 99 ? 15.635 -5.845 1.873 1.00 83.19 99 THR A C 1
ATOM 721 O O . THR A 1 99 ? 14.707 -6.623 2.091 1.00 83.19 99 THR A O 1
ATOM 724 N N . SER A 1 100 ? 15.761 -4.690 2.536 1.00 83.81 100 SER A N 1
ATOM 725 C CA . SER A 1 100 ? 14.801 -4.264 3.570 1.00 83.81 100 SER A CA 1
ATOM 726 C C . SER A 1 100 ? 13.412 -4.013 2.987 1.00 83.81 100 SER A C 1
ATOM 728 O O . SER A 1 100 ? 12.422 -4.461 3.567 1.00 83.81 100 SER A O 1
ATOM 730 N N . THR A 1 101 ? 13.325 -3.392 1.810 1.00 83.06 101 THR A N 1
ATOM 731 C CA . THR A 1 101 ? 12.046 -3.122 1.143 1.00 83.06 101 THR A CA 1
ATOM 732 C C . THR A 1 101 ? 11.360 -4.401 0.678 1.00 83.06 101 THR A C 1
ATOM 734 O O . THR A 1 101 ? 10.166 -4.575 0.922 1.00 83.06 101 THR A O 1
ATOM 737 N N . LEU A 1 102 ? 12.095 -5.345 0.079 1.00 82.75 102 LEU A N 1
ATOM 738 C CA . LEU A 1 102 ? 11.537 -6.648 -0.299 1.00 82.75 102 LEU A CA 1
ATOM 739 C C . LEU A 1 102 ? 11.044 -7.428 0.930 1.00 82.75 102 LEU A C 1
ATOM 741 O O . LEU A 1 102 ? 9.968 -8.025 0.880 1.00 82.75 102 LEU A O 1
ATOM 745 N N . SER A 1 103 ? 11.773 -7.377 2.052 1.00 83.88 103 SER A N 1
ATOM 746 C CA . SER A 1 103 ? 11.330 -7.969 3.324 1.00 83.88 103 SER A CA 1
ATOM 747 C C . SER A 1 103 ? 10.053 -7.307 3.849 1.00 83.88 103 SER A C 1
ATOM 749 O O . SER A 1 103 ? 9.128 -7.998 4.273 1.00 83.88 103 SER A O 1
ATOM 751 N N . ARG A 1 104 ? 9.968 -5.972 3.783 1.00 87.00 104 ARG A N 1
ATOM 752 C CA . ARG A 1 104 ? 8.793 -5.193 4.201 1.00 87.00 104 ARG A CA 1
ATOM 753 C C . ARG A 1 104 ? 7.571 -5.501 3.337 1.00 87.00 104 ARG A C 1
ATOM 755 O O . ARG A 1 104 ? 6.491 -5.732 3.872 1.00 87.00 104 ARG A O 1
ATOM 762 N N . MET A 1 105 ? 7.736 -5.569 2.016 1.00 82.31 105 MET A N 1
ATOM 763 C CA . MET A 1 105 ? 6.665 -5.951 1.089 1.00 82.31 105 MET A CA 1
ATOM 764 C C . MET A 1 105 ? 6.192 -7.390 1.329 1.00 82.31 105 MET A C 1
ATOM 766 O O . MET A 1 105 ? 4.986 -7.636 1.357 1.00 82.31 105 MET A O 1
ATOM 770 N N . ALA A 1 106 ? 7.120 -8.320 1.578 1.00 81.38 106 ALA A N 1
ATOM 771 C CA . ALA A 1 106 ? 6.793 -9.706 1.898 1.00 81.38 106 ALA A CA 1
ATOM 772 C C . ALA A 1 106 ? 5.998 -9.828 3.209 1.00 81.38 106 ALA A C 1
ATOM 774 O O . ALA A 1 106 ? 4.985 -10.526 3.244 1.00 81.38 106 ALA A O 1
ATOM 775 N N . ASP A 1 107 ? 6.407 -9.120 4.264 1.00 83.00 107 ASP A N 1
ATOM 776 C CA . ASP A 1 107 ? 5.691 -9.095 5.547 1.00 83.00 107 ASP A CA 1
ATOM 777 C C . ASP A 1 107 ? 4.331 -8.372 5.464 1.00 83.00 107 ASP A C 1
ATOM 779 O O . ASP A 1 107 ? 3.406 -8.697 6.205 1.00 83.00 107 ASP A O 1
ATOM 783 N N . GLY A 1 108 ? 4.181 -7.431 4.527 1.00 77.38 108 GLY A N 1
ATOM 784 C CA . GLY A 1 108 ? 2.901 -6.814 4.164 1.00 77.38 108 GLY A CA 1
ATOM 785 C C . GLY A 1 108 ? 2.030 -7.664 3.227 1.00 77.38 108 GLY A C 1
ATOM 786 O O . GLY A 1 108 ? 0.978 -7.205 2.796 1.00 77.38 108 GLY A O 1
ATOM 787 N N . GLY A 1 109 ? 2.448 -8.885 2.872 1.00 69.00 109 GLY A N 1
ATOM 788 C CA . GLY A 1 109 ? 1.677 -9.800 2.021 1.00 69.00 109 GLY A CA 1
ATOM 789 C C . GLY A 1 109 ? 1.718 -9.490 0.516 1.00 69.00 109 GLY A C 1
ATOM 790 O O . GLY A 1 109 ? 0.987 -10.107 -0.264 1.00 69.00 109 GLY A O 1
ATOM 791 N N . VAL A 1 110 ? 2.582 -8.571 0.075 1.00 63.06 110 VAL A N 1
ATOM 792 C CA . VAL A 1 110 ? 2.735 -8.172 -1.330 1.00 63.06 110 VAL A CA 1
ATOM 793 C C . VAL A 1 110 ? 3.936 -8.904 -1.931 1.00 63.06 110 VAL A C 1
ATOM 795 O O . VAL A 1 110 ? 5.076 -8.469 -1.825 1.00 63.06 110 VAL A O 1
ATOM 798 N N . PHE A 1 111 ? 3.682 -10.051 -2.564 1.00 56.62 111 PHE A N 1
ATOM 799 C CA . PHE A 1 111 ? 4.720 -10.839 -3.241 1.00 56.62 111 PHE A CA 1
ATOM 800 C C . PHE A 1 111 ? 4.740 -10.565 -4.753 1.00 56.62 111 PHE A C 1
ATOM 802 O O . PHE A 1 111 ? 3.755 -10.860 -5.447 1.00 56.62 111 PHE A O 1
ATOM 809 N N . LEU A 1 112 ? 5.889 -10.111 -5.263 1.00 44.25 112 LEU A N 1
ATOM 810 C CA . LEU A 1 112 ? 6.356 -10.411 -6.620 1.00 44.25 112 LEU A CA 1
ATOM 811 C C . LEU A 1 112 ? 7.121 -11.739 -6.538 1.00 44.25 112 LEU A C 1
ATOM 813 O O . LEU A 1 112 ? 7.862 -11.976 -5.591 1.00 44.25 112 LEU A O 1
ATOM 817 N N . ARG A 1 113 ? 6.845 -12.675 -7.444 1.00 34.06 113 ARG A N 1
ATOM 818 C CA . ARG A 1 113 ? 7.288 -14.075 -7.358 1.00 34.06 113 ARG A CA 1
ATOM 819 C C . ARG A 1 113 ? 8.830 -14.179 -7.428 1.00 34.06 113 ARG A C 1
ATOM 821 O O . ARG A 1 113 ? 9.372 -14.325 -8.509 1.00 34.06 113 ARG A O 1
ATOM 828 N N . GLY A 1 114 ? 9.517 -14.179 -6.283 1.00 31.66 114 GLY A N 1
ATOM 829 C CA . GLY A 1 114 ? 10.961 -14.433 -6.182 1.00 31.66 114 GLY A CA 1
ATOM 830 C C . GLY A 1 114 ? 11.357 -14.934 -4.789 1.00 31.66 114 GLY A C 1
ATOM 831 O O . GLY A 1 114 ? 11.072 -14.294 -3.783 1.00 31.66 114 GLY A O 1
ATOM 832 N N . THR A 1 115 ? 11.957 -16.123 -4.709 1.00 30.98 115 THR A N 1
ATOM 833 C CA . THR A 1 115 ? 12.368 -16.782 -3.457 1.00 30.98 115 THR A CA 1
ATOM 834 C C . THR A 1 115 ? 13.841 -16.498 -3.140 1.00 30.98 115 THR A C 1
ATOM 836 O O . THR A 1 115 ? 14.703 -16.999 -3.858 1.00 30.98 115 THR A O 1
ATOM 839 N N . GLY A 1 116 ? 14.141 -15.786 -2.042 1.00 29.34 116 GLY A N 1
ATOM 840 C CA . GLY A 1 116 ? 15.462 -15.823 -1.384 1.00 29.34 116 GLY A CA 1
ATOM 841 C C . GLY A 1 116 ? 16.013 -14.481 -0.875 1.00 29.34 116 GLY A C 1
ATOM 842 O O . GLY A 1 116 ? 16.108 -13.510 -1.621 1.00 29.34 116 GLY A O 1
ATOM 843 N N . PHE A 1 117 ? 16.452 -14.453 0.391 1.00 34.44 117 PHE A N 1
ATOM 844 C CA . PHE A 1 117 ? 17.108 -13.312 1.045 1.00 34.44 117 PHE A CA 1
ATOM 845 C C . PHE A 1 117 ? 18.539 -13.667 1.473 1.00 34.44 117 PHE A C 1
ATOM 847 O O . PHE A 1 117 ? 18.717 -14.585 2.271 1.00 34.44 117 PHE A O 1
ATOM 854 N N . PRO A 1 118 ? 19.548 -12.912 1.012 1.00 34.91 118 PRO A N 1
ATOM 855 C CA . PRO A 1 118 ? 20.776 -12.706 1.773 1.00 34.91 118 PRO A CA 1
ATOM 856 C C . PRO A 1 118 ? 20.814 -11.259 2.286 1.00 34.91 118 PRO A C 1
ATOM 858 O O . PRO A 1 118 ? 20.612 -10.320 1.511 1.00 34.91 118 PRO A O 1
ATOM 861 N N . GLU A 1 119 ? 21.019 -11.103 3.593 1.00 46.69 119 GLU A N 1
ATOM 862 C CA . GLU A 1 119 ? 21.271 -9.828 4.275 1.00 46.69 119 GLU A CA 1
ATOM 863 C C . GLU A 1 119 ? 22.659 -9.277 3.913 1.00 46.69 119 GLU A C 1
ATOM 865 O O . GLU A 1 119 ? 23.573 -10.073 3.708 1.00 46.69 119 GLU A O 1
ATOM 870 N N . LEU A 1 120 ? 22.805 -7.941 3.856 1.00 38.16 120 LEU A N 1
ATOM 871 C CA . LEU A 1 120 ? 23.940 -7.132 4.356 1.00 38.16 120 LEU A CA 1
ATOM 872 C C . LEU A 1 120 ? 23.713 -5.623 4.059 1.00 38.16 120 LEU A C 1
ATOM 874 O O . LEU A 1 120 ? 23.089 -5.257 3.066 1.00 38.16 120 LEU A O 1
ATOM 878 N N . SER A 1 121 ? 24.194 -4.771 4.970 1.00 41.28 121 SER A N 1
ATOM 879 C CA . SER A 1 121 ? 23.948 -3.321 5.152 1.00 41.28 121 SER A CA 1
ATOM 880 C C . SER A 1 121 ? 24.919 -2.372 4.421 1.00 41.28 121 SER A C 1
ATOM 882 O O . SER A 1 121 ? 26.075 -2.761 4.267 1.00 41.28 121 SER A O 1
ATOM 884 N N . ASN A 1 122 ? 24.508 -1.113 4.138 1.00 37.78 122 ASN A N 1
ATOM 885 C CA . ASN A 1 122 ? 25.276 0.170 4.208 1.00 37.78 122 ASN A CA 1
ATOM 886 C C . ASN A 1 122 ? 24.522 1.329 3.477 1.00 37.78 122 ASN A C 1
ATOM 888 O O . ASN A 1 122 ? 24.012 1.121 2.385 1.00 37.78 122 ASN A O 1
ATOM 892 N N . ASN A 1 123 ? 24.465 2.523 4.089 1.00 45.19 123 ASN A N 1
ATOM 893 C CA . ASN A 1 123 ? 23.585 3.684 3.836 1.00 45.19 123 ASN A CA 1
ATOM 894 C C . ASN A 1 123 ? 24.044 4.660 2.717 1.00 45.19 123 ASN A C 1
ATOM 896 O O . ASN A 1 123 ? 25.246 4.842 2.528 1.00 45.19 123 ASN A O 1
ATOM 900 N N . THR A 1 124 ? 23.113 5.433 2.122 1.00 35.66 124 THR A N 1
ATOM 901 C CA . THR A 1 124 ? 22.941 6.921 2.227 1.00 35.66 124 THR A CA 1
ATOM 902 C C . THR A 1 124 ? 22.255 7.504 0.976 1.00 35.66 124 THR A C 1
ATOM 904 O O . THR A 1 124 ? 22.637 7.174 -0.145 1.00 35.66 124 THR A O 1
ATOM 907 N N . GLY A 1 125 ? 21.259 8.366 1.228 1.00 43.44 125 GLY A N 1
ATOM 908 C CA . GLY A 1 125 ? 20.310 8.995 0.305 1.00 43.44 125 GLY A CA 1
ATOM 909 C C . GLY A 1 125 ? 20.915 9.821 -0.830 1.00 43.44 125 GLY A C 1
ATOM 910 O O . GLY A 1 125 ? 21.687 10.740 -0.577 1.00 43.44 125 GLY A O 1
ATOM 911 N N . GLU A 1 126 ? 20.441 9.506 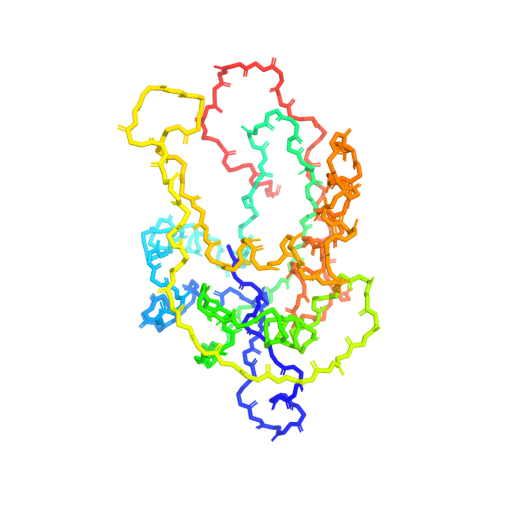-2.034 1.00 35.22 126 GLU A N 1
ATOM 912 C CA . GLU A 1 126 ? 20.724 10.082 -3.356 1.00 35.22 126 GLU A CA 1
ATOM 913 C C . GLU A 1 126 ? 21.980 9.538 -4.056 1.00 35.22 126 GLU A C 1
ATOM 915 O O . GLU A 1 126 ? 23.111 9.636 -3.586 1.00 35.22 126 GLU A O 1
ATOM 920 N N . VAL A 1 127 ? 21.758 8.966 -5.246 1.00 36.81 127 VAL A N 1
ATOM 921 C CA . VAL A 1 127 ? 22.810 8.715 -6.233 1.00 36.81 127 VAL A CA 1
ATOM 922 C C . VAL A 1 127 ? 22.789 9.887 -7.197 1.00 36.81 127 VAL A C 1
ATOM 924 O O . VAL A 1 127 ? 21.768 10.160 -7.827 1.00 36.81 127 VAL A O 1
ATOM 927 N N . GLU A 1 128 ? 23.930 10.553 -7.331 1.00 34.12 128 GLU A N 1
ATOM 928 C CA . GLU A 1 128 ? 24.188 11.535 -8.376 1.00 34.12 128 GLU A CA 1
ATOM 929 C C . GLU A 1 128 ? 24.223 10.812 -9.733 1.00 34.12 128 GLU A C 1
ATOM 931 O O . GLU A 1 128 ? 25.276 10.485 -10.279 1.00 34.12 128 GLU A O 1
ATOM 936 N N . LEU A 1 129 ? 23.050 10.501 -10.288 1.00 39.12 129 LEU A N 1
ATOM 937 C CA . LEU A 1 129 ? 22.952 10.305 -11.723 1.00 39.12 129 LEU A CA 1
ATOM 938 C C . LEU A 1 129 ? 23.085 11.705 -12.311 1.00 39.12 129 LEU A C 1
ATOM 940 O O . LEU A 1 129 ? 22.295 12.577 -11.957 1.00 39.12 129 LEU A O 1
ATOM 944 N N . LEU A 1 130 ? 24.104 11.929 -13.145 1.00 36.59 130 LEU A N 1
ATOM 945 C CA . LEU A 1 130 ? 24.301 13.169 -13.897 1.00 36.59 130 LEU A CA 1
ATOM 946 C C . LEU A 1 130 ? 23.004 13.499 -14.643 1.00 36.59 130 LEU A C 1
ATOM 948 O O . LEU A 1 130 ? 22.808 13.071 -15.781 1.00 36.59 130 LEU A O 1
ATOM 952 N N . LEU A 1 131 ? 22.106 14.241 -13.991 1.00 41.72 131 LEU A N 1
ATOM 953 C CA . LEU A 1 131 ? 20.928 14.785 -14.631 1.00 41.72 131 LEU A CA 1
ATOM 954 C C . LEU A 1 131 ? 21.469 15.596 -15.801 1.00 41.72 131 LEU A C 1
ATOM 956 O O . LEU A 1 131 ? 22.330 16.461 -15.580 1.00 41.72 131 LEU A O 1
ATOM 960 N N . PRO A 1 132 ? 21.042 15.332 -17.046 1.00 40.72 132 PRO A N 1
ATOM 961 C CA . PRO A 1 132 ? 21.434 16.181 -18.144 1.00 40.72 132 PRO A CA 1
ATOM 962 C C . PRO A 1 132 ? 20.847 17.562 -17.839 1.00 40.72 132 PRO A C 1
ATOM 964 O O . PRO A 1 132 ? 19.675 17.820 -18.068 1.00 40.72 132 PRO A O 1
ATOM 967 N N . THR A 1 133 ? 21.660 18.468 -17.299 1.00 45.47 133 THR A N 1
ATOM 968 C CA . THR A 1 133 ? 21.310 19.874 -17.033 1.00 45.47 133 THR A CA 1
ATOM 969 C C . THR A 1 133 ? 21.271 20.701 -18.329 1.00 45.47 133 THR A C 1
ATOM 971 O O . THR A 1 133 ? 21.117 21.920 -18.298 1.00 45.47 133 THR A O 1
ATOM 974 N N . GLY A 1 134 ? 21.421 20.039 -19.485 1.00 53.59 134 GLY A N 1
ATOM 975 C CA . GLY A 1 134 ? 21.409 20.613 -20.831 1.00 53.59 134 GLY A CA 1
ATOM 976 C C . GLY A 1 134 ? 20.056 20.500 -21.545 1.00 53.59 134 GLY A C 1
ATOM 977 O O . GLY A 1 134 ? 19.007 20.492 -20.918 1.00 53.59 134 GLY A O 1
ATOM 978 N N . LYS A 1 135 ? 20.071 20.431 -22.884 1.00 47.44 135 LYS A N 1
ATOM 979 C CA . LYS A 1 135 ? 18.894 20.141 -23.729 1.00 47.44 135 LYS A CA 1
ATOM 980 C C . LYS A 1 135 ? 18.981 18.699 -24.237 1.00 47.44 135 LYS A C 1
ATOM 982 O O . LYS A 1 135 ? 20.004 18.321 -24.799 1.00 47.44 135 LYS A O 1
ATOM 987 N N . GLY A 1 136 ? 17.920 17.918 -24.064 1.00 55.59 136 GLY A N 1
ATOM 988 C CA . GLY A 1 136 ? 17.859 16.490 -24.375 1.00 55.59 136 GLY A CA 1
ATOM 989 C C . GLY A 1 136 ? 16.499 15.904 -23.990 1.00 55.59 136 GLY A C 1
ATOM 990 O O . GLY A 1 136 ? 15.659 16.616 -23.448 1.00 55.59 136 GLY A O 1
ATOM 991 N N . VAL A 1 137 ? 16.282 14.623 -24.291 1.00 53.84 137 VAL A N 1
ATOM 992 C CA . VAL A 1 137 ? 14.975 13.952 -24.121 1.00 53.84 137 VAL A CA 1
ATOM 993 C C . VAL A 1 137 ? 14.633 13.652 -22.653 1.00 53.84 137 VAL A C 1
ATOM 995 O O . VAL A 1 137 ? 13.458 13.612 -22.321 1.00 53.84 137 VAL A O 1
ATOM 998 N N . ASN A 1 138 ? 15.648 13.553 -21.783 1.00 56.41 138 ASN A N 1
ATOM 999 C CA . ASN A 1 138 ? 15.524 13.153 -20.369 1.00 56.41 138 ASN A CA 1
ATOM 1000 C C . ASN A 1 138 ? 15.934 14.285 -19.399 1.00 56.41 138 ASN A C 1
ATOM 1002 O O . ASN A 1 138 ? 16.426 14.053 -18.295 1.00 56.41 138 ASN A O 1
ATOM 1006 N N . VAL A 1 139 ? 15.840 15.540 -19.844 1.00 50.31 139 VAL A N 1
ATOM 1007 C CA . VAL A 1 139 ? 16.188 16.715 -19.029 1.00 50.31 139 VAL A CA 1
ATOM 1008 C C . VAL A 1 139 ? 15.059 16.984 -18.040 1.00 50.31 139 VAL A C 1
ATOM 1010 O O . VAL A 1 139 ? 13.918 17.179 -18.452 1.00 50.31 139 VAL A O 1
ATOM 1013 N N . GLY A 1 140 ? 15.382 17.043 -16.747 1.00 54.06 140 GLY A N 1
ATOM 1014 C CA . GLY A 1 140 ? 14.398 17.252 -15.679 1.00 54.06 140 GLY A CA 1
ATOM 1015 C C . GLY A 1 140 ? 13.728 15.972 -15.171 1.00 54.06 140 GLY A C 1
ATOM 1016 O O . GLY A 1 140 ? 12.876 16.054 -14.290 1.00 54.06 140 GLY A O 1
ATOM 1017 N N . GLU A 1 141 ? 14.118 14.800 -15.682 1.00 54.00 141 GLU A N 1
ATOM 1018 C CA . GLU A 1 141 ? 13.721 13.518 -15.097 1.00 54.00 141 GLU A CA 1
ATOM 1019 C C . GLU A 1 141 ? 14.458 13.300 -13.776 1.00 54.00 141 GLU A C 1
ATOM 1021 O O . GLU A 1 141 ? 15.679 13.403 -13.722 1.00 54.00 141 GLU A O 1
ATOM 1026 N N . MET A 1 142 ? 13.724 12.993 -12.710 1.00 59.31 142 MET A N 1
ATOM 1027 C CA . MET A 1 142 ? 14.309 12.611 -11.427 1.00 59.31 142 MET A CA 1
ATOM 1028 C C . MET A 1 142 ? 14.355 11.090 -11.330 1.00 59.31 142 MET A C 1
ATOM 1030 O O . MET A 1 142 ? 13.384 10.418 -11.671 1.00 59.31 142 MET A O 1
ATOM 1034 N N . TYR A 1 143 ? 15.468 10.562 -10.829 1.00 62.91 143 TYR A N 1
ATOM 1035 C CA . TYR A 1 143 ? 15.637 9.138 -10.562 1.00 62.91 143 TYR A CA 1
ATOM 1036 C C . TYR A 1 143 ? 15.745 8.941 -9.057 1.00 62.91 143 TYR A C 1
ATOM 1038 O O . TYR A 1 143 ? 16.639 9.501 -8.420 1.00 62.91 143 TYR A O 1
ATOM 1046 N N . LEU A 1 144 ? 14.844 8.146 -8.480 1.00 68.12 144 LEU A N 1
ATOM 1047 C CA . LEU A 1 144 ? 14.979 7.759 -7.082 1.00 68.12 144 LEU A CA 1
ATOM 1048 C C . LEU A 1 144 ? 16.124 6.752 -6.951 1.00 68.12 144 LEU A C 1
ATOM 1050 O O . LEU A 1 144 ? 16.279 5.840 -7.766 1.00 68.12 144 LEU A O 1
ATOM 1054 N N . GLN A 1 145 ? 16.914 6.883 -5.886 1.00 70.75 145 GLN A N 1
ATOM 1055 C CA . GLN A 1 145 ? 17.994 5.941 -5.580 1.00 70.75 145 GLN A CA 1
ATOM 1056 C C . GLN A 1 145 ? 17.482 4.501 -5.459 1.00 70.75 145 GLN A C 1
ATOM 1058 O O . GLN A 1 145 ? 18.145 3.561 -5.913 1.00 70.75 145 GLN A O 1
ATOM 1063 N N . PHE A 1 146 ? 16.299 4.333 -4.865 1.00 76.38 146 PHE A N 1
ATOM 1064 C CA . PHE A 1 146 ? 15.648 3.037 -4.779 1.00 76.38 146 PHE A CA 1
ATOM 1065 C C . PHE A 1 146 ? 15.352 2.456 -6.164 1.00 76.38 146 PHE A C 1
ATOM 1067 O O . PHE A 1 146 ? 15.696 1.303 -6.399 1.00 76.38 146 PHE A O 1
ATOM 1074 N N . ASP A 1 147 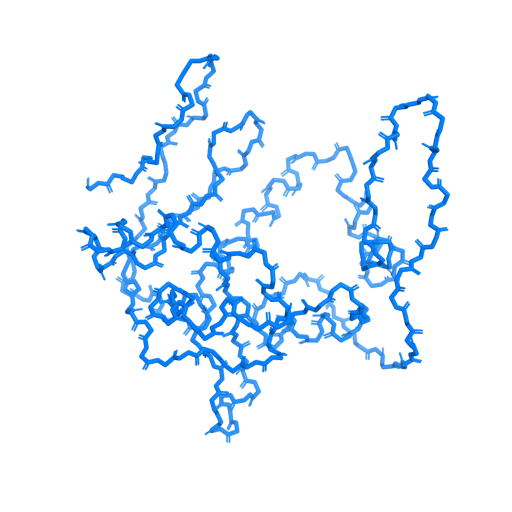? 14.808 3.242 -7.100 1.00 73.19 147 ASP A N 1
ATOM 1075 C CA . ASP A 1 147 ? 14.503 2.773 -8.459 1.00 73.19 147 ASP A CA 1
ATOM 1076 C C . ASP A 1 147 ? 15.777 2.319 -9.183 1.00 73.19 147 ASP A C 1
ATOM 1078 O O . ASP A 1 147 ? 15.828 1.224 -9.747 1.00 73.19 147 ASP A O 1
ATOM 1082 N N . PHE A 1 148 ? 16.857 3.106 -9.103 1.00 76.00 148 PHE A N 1
ATOM 1083 C CA . PHE A 1 148 ? 18.155 2.706 -9.654 1.00 76.00 148 PHE A CA 1
ATOM 1084 C C . PHE A 1 148 ? 18.641 1.376 -9.058 1.00 76.00 148 PHE A C 1
ATOM 1086 O O . PHE A 1 148 ? 19.052 0.474 -9.788 1.00 76.00 148 PHE A O 1
ATOM 1093 N N . SER A 1 149 ? 18.549 1.226 -7.738 1.00 77.31 149 SER A N 1
ATOM 1094 C CA . SER A 1 149 ? 19.002 0.015 -7.049 1.00 77.31 149 SER A CA 1
ATOM 1095 C C . SER A 1 149 ? 18.124 -1.194 -7.389 1.00 77.31 149 SER A C 1
ATOM 1097 O O . SER A 1 149 ? 18.639 -2.272 -7.663 1.00 77.31 149 SER A O 1
ATOM 1099 N N . LEU A 1 150 ? 16.803 -1.015 -7.448 1.00 80.62 150 LEU A N 1
ATOM 1100 C CA . LEU A 1 150 ? 15.827 -2.053 -7.780 1.00 80.62 150 LEU A CA 1
ATOM 1101 C C . LEU A 1 150 ? 16.002 -2.569 -9.216 1.00 80.62 150 LEU A C 1
ATOM 1103 O O . LEU A 1 150 ? 15.872 -3.767 -9.464 1.00 80.62 150 LEU A O 1
ATOM 1107 N N . THR A 1 151 ? 16.317 -1.686 -10.164 1.00 79.56 151 THR A N 1
ATOM 1108 C CA . THR A 1 151 ? 16.528 -2.061 -11.574 1.00 79.56 151 THR A CA 1
ATOM 1109 C C . THR A 1 151 ? 17.833 -2.819 -11.823 1.00 79.56 151 THR A C 1
ATOM 1111 O O . THR A 1 151 ? 17.935 -3.532 -12.819 1.00 79.56 151 THR A O 1
ATOM 1114 N N . HIS A 1 152 ? 18.810 -2.711 -10.918 1.00 82.25 152 HIS A N 1
ATOM 1115 C CA . HIS A 1 152 ? 20.135 -3.327 -11.053 1.00 82.25 152 HIS A CA 1
ATOM 1116 C C . HIS A 1 152 ? 20.405 -4.450 -10.036 1.00 82.25 152 HIS A C 1
ATOM 1118 O O . HIS A 1 152 ? 21.418 -5.142 -10.150 1.00 82.25 152 HIS A O 1
ATOM 1124 N N . ASP A 1 153 ? 19.521 -4.665 -9.057 1.00 82.75 153 ASP A N 1
ATOM 1125 C CA . ASP A 1 153 ? 19.673 -5.732 -8.066 1.00 82.75 153 ASP A CA 1
ATOM 1126 C C . ASP A 1 153 ? 19.468 -7.117 -8.711 1.00 82.75 153 ASP A C 1
ATOM 1128 O O . ASP A 1 153 ? 18.488 -7.328 -9.432 1.00 82.75 153 ASP A O 1
ATOM 1132 N N . PRO A 1 154 ? 20.344 -8.103 -8.448 1.00 83.62 154 PRO A N 1
ATOM 1133 C CA . PRO A 1 154 ? 20.248 -9.433 -9.052 1.00 83.62 154 PRO A CA 1
ATOM 1134 C C . PRO A 1 154 ? 18.931 -10.170 -8.755 1.00 83.62 154 PRO A C 1
ATOM 1136 O O . PRO A 1 154 ? 18.589 -11.099 -9.485 1.00 83.62 154 PRO A O 1
ATOM 1139 N N . LYS A 1 155 ? 18.185 -9.789 -7.709 1.00 81.88 155 LYS A N 1
ATOM 1140 C CA . LYS A 1 155 ? 16.883 -10.381 -7.365 1.00 81.88 155 LYS A CA 1
ATOM 1141 C C . LYS A 1 155 ? 15.737 -9.853 -8.229 1.00 81.88 155 LYS A C 1
ATOM 1143 O O . LYS A 1 155 ? 14.728 -10.541 -8.340 1.00 81.88 155 LYS A O 1
ATOM 1148 N N . THR A 1 156 ? 15.860 -8.656 -8.805 1.00 82.19 156 THR A N 1
ATOM 1149 C CA . THR A 1 156 ? 14.747 -7.942 -9.466 1.00 82.19 156 THR A CA 1
ATOM 1150 C C . THR A 1 156 ? 15.069 -7.460 -10.879 1.00 82.19 156 THR A C 1
ATOM 1152 O O . THR A 1 156 ? 14.150 -7.270 -11.674 1.00 82.19 156 THR A O 1
ATOM 1155 N N . ALA A 1 157 ? 16.348 -7.328 -11.240 1.00 83.25 157 ALA A N 1
ATOM 1156 C CA . ALA A 1 157 ? 16.791 -6.808 -12.534 1.00 83.25 157 ALA A CA 1
ATOM 1157 C C . ALA A 1 157 ? 16.238 -7.606 -13.727 1.00 83.25 157 ALA A C 1
ATOM 1159 O O . ALA A 1 157 ? 15.809 -7.019 -14.720 1.00 83.25 157 ALA A O 1
ATOM 1160 N N . CYS A 1 158 ? 16.191 -8.941 -13.637 1.00 86.75 158 CYS A N 1
ATOM 1161 C CA . CYS A 1 158 ? 15.644 -9.774 -14.713 1.00 86.75 158 CYS A CA 1
ATOM 1162 C C . CYS A 1 158 ? 14.140 -9.555 -14.923 1.00 86.75 158 CYS A C 1
ATOM 1164 O O . CYS A 1 158 ? 13.685 -9.517 -16.067 1.00 86.75 158 CYS A O 1
ATOM 1166 N N . ASP A 1 159 ? 13.375 -9.389 -13.842 1.00 85.19 159 ASP A N 1
ATOM 1167 C CA . ASP A 1 159 ? 11.945 -9.092 -13.935 1.00 85.19 159 ASP A CA 1
ATOM 1168 C C . ASP A 1 159 ? 11.724 -7.694 -14.514 1.00 85.19 159 ASP A C 1
ATOM 1170 O O . ASP A 1 159 ? 10.896 -7.533 -15.410 1.00 85.19 159 ASP A O 1
ATOM 1174 N N . TRP A 1 160 ? 12.515 -6.710 -14.071 1.00 85.06 160 TRP A N 1
ATOM 1175 C CA . TRP A 1 160 ? 12.460 -5.342 -14.583 1.00 85.06 160 TRP A CA 1
ATOM 1176 C C . TRP A 1 160 ? 12.746 -5.279 -16.086 1.00 85.06 160 TRP A C 1
ATOM 1178 O O . TRP A 1 160 ? 11.942 -4.753 -16.856 1.00 85.06 160 TRP A O 1
ATOM 1188 N N . GLN A 1 161 ? 13.847 -5.896 -16.528 1.00 86.19 161 GLN A N 1
ATOM 1189 C CA . GLN A 1 161 ? 14.193 -6.002 -17.947 1.00 86.19 161 GLN A CA 1
ATOM 1190 C C . GLN A 1 161 ? 13.114 -6.752 -18.736 1.00 86.19 161 GLN A C 1
ATOM 1192 O O . GLN A 1 161 ? 12.837 -6.420 -19.885 1.00 86.19 161 GLN A O 1
ATOM 1197 N N . GLY A 1 162 ? 12.479 -7.744 -18.113 1.00 87.12 162 GLY A N 1
ATOM 1198 C CA . GLY A 1 162 ? 11.408 -8.524 -18.712 1.00 87.12 162 GLY A CA 1
ATOM 1199 C C . GLY A 1 162 ? 10.110 -7.752 -18.962 1.00 87.12 162 GLY A C 1
ATOM 1200 O O . GLY A 1 162 ? 9.213 -8.341 -19.563 1.00 87.12 162 GLY A O 1
ATOM 1201 N N . PHE A 1 163 ? 9.972 -6.509 -18.494 1.00 87.56 163 PHE A N 1
ATOM 1202 C CA . PHE A 1 163 ? 8.840 -5.629 -18.814 1.00 87.56 163 PHE A CA 1
ATOM 1203 C C . PHE A 1 163 ? 9.143 -4.613 -19.922 1.00 87.56 163 PHE A C 1
ATOM 1205 O O . PHE A 1 163 ? 8.212 -3.978 -20.421 1.00 87.56 163 PHE A O 1
ATOM 1212 N N . VAL A 1 164 ? 10.411 -4.451 -20.313 1.00 87.12 164 VAL A N 1
ATOM 1213 C CA . VAL A 1 164 ? 10.801 -3.552 -21.409 1.00 87.12 164 VAL A CA 1
ATOM 1214 C C . VAL A 1 164 ? 10.153 -4.037 -22.704 1.00 87.12 164 VAL A C 1
ATOM 1216 O O . VAL A 1 164 ? 10.199 -5.226 -23.005 1.00 87.12 164 VAL A O 1
ATOM 1219 N N . ASP A 1 165 ? 9.514 -3.118 -23.432 1.00 90.31 165 ASP A N 1
ATOM 1220 C CA . ASP A 1 165 ? 8.743 -3.373 -24.661 1.00 90.31 165 ASP A CA 1
ATOM 1221 C C . ASP A 1 165 ? 7.566 -4.364 -24.516 1.00 90.31 165 ASP A C 1
ATOM 1223 O O . ASP A 1 165 ? 6.944 -4.759 -25.500 1.00 90.31 165 ASP A O 1
ATOM 1227 N N . GLU A 1 166 ? 7.187 -4.713 -23.283 1.00 87.88 166 GLU A N 1
ATOM 1228 C CA . GLU A 1 166 ? 6.182 -5.734 -22.964 1.00 87.88 166 GLU A CA 1
ATOM 1229 C C . GLU A 1 166 ? 4.979 -5.112 -22.224 1.00 87.88 166 GLU A C 1
ATOM 1231 O O . GLU A 1 166 ? 4.643 -5.467 -21.087 1.00 87.88 166 GLU A O 1
ATOM 1236 N N . GLN A 1 167 ? 4.304 -4.153 -22.874 1.00 83.00 167 GLN A N 1
ATOM 1237 C CA . GLN A 1 167 ? 3.215 -3.355 -22.280 1.00 83.00 167 GLN A CA 1
ATOM 1238 C C . GLN A 1 167 ? 2.073 -4.214 -21.714 1.00 83.00 167 GLN A C 1
ATOM 1240 O O . GLN A 1 167 ? 1.547 -3.929 -20.635 1.00 83.00 167 GLN A O 1
ATOM 1245 N N . GLU A 1 168 ? 1.673 -5.275 -22.420 1.00 85.25 168 GLU A N 1
ATOM 1246 C CA . GLU A 1 168 ? 0.603 -6.166 -21.957 1.00 85.25 168 GLU A CA 1
ATOM 1247 C C . GLU A 1 168 ? 1.031 -6.954 -20.712 1.00 85.25 168 GLU A C 1
ATOM 1249 O O . GLU A 1 168 ? 0.264 -7.072 -19.750 1.00 85.25 168 GLU A O 1
ATOM 1254 N N . LYS A 1 169 ? 2.277 -7.439 -20.685 1.00 84.69 169 LYS A N 1
ATOM 1255 C CA . LYS A 1 169 ? 2.845 -8.145 -19.534 1.00 84.69 169 LYS A CA 1
ATOM 1256 C C . LYS A 1 169 ? 2.912 -7.235 -18.308 1.00 84.69 169 LYS A C 1
ATOM 1258 O O . LYS A 1 169 ? 2.488 -7.652 -17.231 1.00 84.69 169 LYS A O 1
ATOM 1263 N N . MET A 1 170 ? 3.377 -5.994 -18.476 1.00 83.56 170 MET A N 1
ATOM 1264 C CA . MET A 1 170 ? 3.413 -4.985 -17.411 1.00 83.56 170 MET A CA 1
ATOM 1265 C C . MET A 1 170 ? 2.003 -4.673 -16.899 1.00 83.56 170 MET A C 1
ATOM 1267 O O . MET A 1 170 ? 1.755 -4.721 -15.696 1.00 83.56 170 MET A O 1
ATOM 1271 N N . SER A 1 171 ? 1.052 -4.436 -17.807 1.00 83.94 171 SER A N 1
ATOM 1272 C CA . SER A 1 171 ? -0.350 -4.160 -17.473 1.00 83.94 171 SER A CA 1
ATOM 1273 C C . SER A 1 171 ? -0.983 -5.306 -16.676 1.00 83.94 171 SER A C 1
ATOM 1275 O O . SER A 1 171 ? -1.623 -5.082 -15.647 1.00 83.94 171 SER A O 1
ATOM 1277 N N . ASN A 1 172 ? -0.766 -6.553 -17.098 1.00 82.69 172 ASN A N 1
ATOM 1278 C CA . ASN A 1 172 ? -1.300 -7.729 -16.416 1.00 82.69 172 ASN A CA 1
ATOM 1279 C C . ASN A 1 172 ? -0.640 -7.963 -15.050 1.00 82.69 172 ASN A C 1
ATOM 1281 O O . ASN A 1 172 ? -1.346 -8.246 -14.079 1.00 82.69 172 ASN A O 1
ATOM 1285 N N . ALA A 1 173 ? 0.681 -7.801 -14.945 1.00 84.38 173 ALA A N 1
ATOM 1286 C CA . ALA A 1 173 ? 1.388 -7.881 -13.668 1.00 84.38 173 ALA A CA 1
ATOM 1287 C C . ALA A 1 173 ? 0.904 -6.797 -12.693 1.00 84.38 173 ALA A C 1
ATOM 1289 O O . ALA A 1 173 ? 0.613 -7.095 -11.534 1.00 84.38 173 ALA A O 1
ATOM 1290 N N . PHE A 1 174 ? 0.714 -5.569 -13.181 1.00 83.50 174 PHE A N 1
ATOM 1291 C CA . PHE A 1 174 ? 0.186 -4.459 -12.396 1.00 83.50 174 PHE A CA 1
ATOM 1292 C C . PHE A 1 174 ? -1.229 -4.739 -11.880 1.00 83.50 174 PHE A C 1
ATOM 1294 O O . PHE A 1 174 ? -1.481 -4.593 -10.686 1.00 83.50 174 PHE A O 1
ATOM 1301 N N . LYS A 1 175 ? -2.146 -5.222 -12.734 1.00 80.56 175 LYS A N 1
ATOM 1302 C CA . LYS A 1 175 ? -3.504 -5.619 -12.308 1.00 80.56 175 LYS A CA 1
ATOM 1303 C C . LYS A 1 175 ? -3.465 -6.638 -11.175 1.00 80.56 175 LYS A C 1
ATOM 1305 O O . LYS A 1 175 ? -4.191 -6.501 -10.192 1.00 80.56 175 LYS A O 1
ATOM 1310 N N . GLN A 1 176 ? -2.612 -7.653 -11.299 1.00 83.06 176 GLN A N 1
ATOM 1311 C CA . GLN A 1 176 ? -2.473 -8.694 -10.281 1.00 83.06 176 GLN A CA 1
ATOM 1312 C C . GLN A 1 176 ? -1.896 -8.146 -8.973 1.00 83.06 176 GLN A C 1
ATOM 1314 O O . GLN A 1 176 ? -2.386 -8.499 -7.898 1.00 83.06 176 GLN A O 1
ATOM 1319 N N . ALA A 1 177 ? -0.885 -7.280 -9.053 1.00 83.38 177 ALA A N 1
ATOM 1320 C CA . ALA A 1 177 ? -0.290 -6.640 -7.886 1.00 83.38 177 ALA A CA 1
ATOM 1321 C C . ALA A 1 177 ? -1.308 -5.745 -7.167 1.00 83.38 177 ALA A C 1
ATOM 1323 O O . ALA A 1 177 ? -1.520 -5.905 -5.968 1.00 83.38 177 ALA A O 1
ATOM 1324 N N . MET A 1 178 ? -2.012 -4.882 -7.902 1.00 80.94 178 MET A N 1
ATOM 1325 C CA . MET A 1 178 ? -3.027 -3.987 -7.344 1.00 80.94 178 MET A CA 1
ATOM 1326 C C . MET A 1 178 ? -4.217 -4.739 -6.755 1.00 80.94 178 MET A C 1
ATOM 1328 O O . MET A 1 178 ? -4.723 -4.340 -5.710 1.00 80.94 178 MET A O 1
ATOM 1332 N N . LYS A 1 179 ? -4.628 -5.860 -7.360 1.00 81.12 179 LYS A N 1
ATOM 1333 C CA . LYS A 1 179 ? -5.663 -6.737 -6.796 1.00 81.12 179 LYS A CA 1
ATOM 1334 C C . LYS A 1 179 ? -5.269 -7.275 -5.421 1.00 81.12 179 LYS A C 1
ATOM 1336 O O . LYS A 1 179 ? -6.101 -7.285 -4.523 1.00 81.12 179 LYS A O 1
ATOM 1341 N N . LYS A 1 180 ? -4.012 -7.701 -5.246 1.00 82.88 180 LYS A N 1
ATOM 1342 C CA . LYS A 1 180 ? -3.499 -8.142 -3.937 1.00 82.88 180 LYS A CA 1
ATOM 1343 C C . LYS A 1 180 ? -3.384 -6.973 -2.966 1.00 82.88 180 LYS A C 1
ATOM 1345 O O . LYS A 1 180 ? -3.840 -7.076 -1.835 1.00 82.88 180 LYS A O 1
ATOM 1350 N N . LEU A 1 181 ? -2.812 -5.861 -3.424 1.00 82.75 181 LEU A N 1
ATOM 1351 C CA . LEU A 1 181 ? -2.595 -4.669 -2.612 1.00 82.75 181 LEU A CA 1
ATOM 1352 C C . LEU A 1 181 ? -3.917 -4.113 -2.066 1.00 82.75 181 LEU A C 1
ATOM 1354 O O . LEU A 1 181 ? -3.989 -3.717 -0.912 1.00 82.75 181 LEU A O 1
ATOM 1358 N N . ALA A 1 182 ? -4.987 -4.148 -2.860 1.00 81.06 182 ALA A N 1
ATOM 1359 C CA . ALA A 1 182 ? -6.307 -3.664 -2.472 1.00 81.06 182 ALA A CA 1
ATOM 1360 C C . ALA A 1 182 ? -6.959 -4.434 -1.308 1.00 81.06 182 ALA A C 1
ATOM 1362 O O . ALA A 1 182 ? -7.964 -3.966 -0.786 1.00 81.06 182 ALA A O 1
ATOM 1363 N N . VAL A 1 183 ? -6.438 -5.598 -0.916 1.00 84.06 183 VAL A N 1
ATOM 1364 C CA . VAL A 1 183 ? -7.039 -6.454 0.123 1.00 84.06 183 VAL A CA 1
ATOM 1365 C C . VAL A 1 183 ? -6.040 -6.877 1.197 1.00 84.06 183 VAL A C 1
ATOM 1367 O O . VAL A 1 183 ? -6.306 -7.799 1.964 1.00 84.06 183 VAL A O 1
ATOM 1370 N N . VAL A 1 184 ? -4.875 -6.226 1.259 1.00 86.31 184 VAL A N 1
ATOM 1371 C CA . VAL A 1 184 ? -3.903 -6.465 2.333 1.00 86.31 184 VAL A CA 1
ATOM 1372 C C . VAL A 1 184 ? -4.566 -6.185 3.681 1.00 86.31 184 VAL A C 1
ATOM 1374 O O . VAL A 1 184 ? -5.151 -5.123 3.858 1.00 86.31 184 VAL A O 1
ATOM 1377 N N . GLY A 1 185 ? -4.459 -7.132 4.617 1.00 84.69 185 GLY A N 1
ATOM 1378 C CA . GLY A 1 185 ? -5.038 -7.026 5.962 1.00 84.69 185 GLY A CA 1
ATOM 1379 C C . GLY A 1 185 ? -6.521 -7.411 6.077 1.00 84.69 185 GLY A C 1
ATOM 1380 O O . GLY A 1 185 ? -6.995 -7.610 7.194 1.00 84.69 185 GLY A O 1
ATOM 1381 N N . GLU A 1 186 ? -7.225 -7.616 4.959 1.00 84.62 186 GLU A N 1
ATOM 1382 C CA . GLU A 1 186 ? -8.685 -7.776 4.912 1.00 84.62 186 GLU A CA 1
ATOM 1383 C C . GLU A 1 186 ? -9.132 -9.249 4.744 1.00 84.62 186 GLU A C 1
ATOM 1385 O O . GLU A 1 186 ? -8.500 -10.026 4.024 1.00 84.62 186 GLU A O 1
ATOM 1390 N N . ASP A 1 187 ? -10.272 -9.635 5.341 1.00 85.06 187 ASP A N 1
ATOM 1391 C CA . ASP A 1 187 ? -10.989 -10.879 4.995 1.00 85.06 187 ASP A CA 1
ATOM 1392 C C . ASP A 1 187 ? -12.078 -10.562 3.960 1.00 85.06 187 ASP A C 1
ATOM 1394 O O . ASP A 1 187 ? -13.057 -9.879 4.242 1.00 85.06 187 ASP A O 1
ATOM 1398 N N . THR A 1 188 ? -11.894 -11.056 2.737 1.00 82.50 188 THR A N 1
ATOM 1399 C CA . THR A 1 188 ? -12.688 -10.650 1.566 1.00 82.50 188 THR A CA 1
ATOM 1400 C C . THR A 1 188 ? -13.905 -11.534 1.297 1.00 82.50 188 THR A C 1
ATOM 1402 O O . THR A 1 188 ? -14.568 -11.346 0.278 1.00 82.50 188 THR A O 1
ATOM 1405 N N . LYS A 1 189 ? -14.220 -12.500 2.174 1.00 84.81 189 LYS 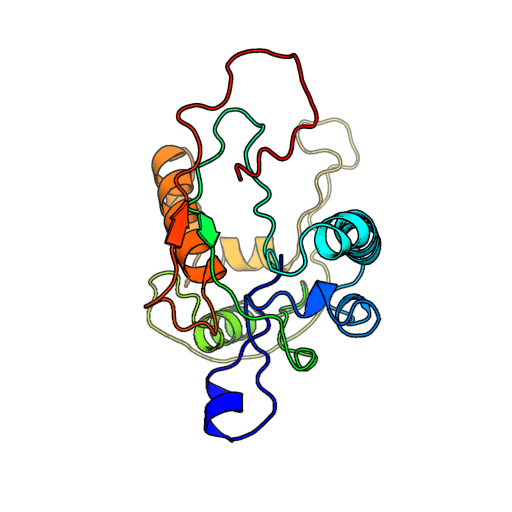A N 1
ATOM 1406 C CA . LYS A 1 189 ? -15.319 -13.467 1.958 1.00 84.81 189 LYS A CA 1
ATOM 1407 C C . LYS A 1 189 ? -16.664 -12.811 1.656 1.00 84.81 189 LYS A C 1
ATOM 1409 O O . LYS A 1 189 ? -17.416 -13.338 0.842 1.00 84.81 189 LYS A O 1
ATOM 1414 N N . ASP A 1 190 ? -16.924 -11.665 2.275 1.00 81.19 190 ASP A N 1
ATOM 1415 C CA . ASP A 1 190 ? -18.187 -10.940 2.146 1.00 81.19 190 ASP A CA 1
ATOM 1416 C C . ASP A 1 190 ? -18.088 -9.737 1.189 1.00 81.19 190 ASP A C 1
ATOM 1418 O O . ASP A 1 190 ? -19.019 -8.934 1.094 1.00 81.19 190 ASP A O 1
ATOM 1422 N N . TYR A 1 191 ? -16.964 -9.578 0.474 1.00 82.56 191 TYR A N 1
ATOM 1423 C CA . TYR A 1 191 ? -16.750 -8.419 -0.394 1.00 82.56 191 TYR A CA 1
ATOM 1424 C C . TYR A 1 191 ? -17.467 -8.589 -1.723 1.00 82.56 191 TYR A C 1
ATOM 1426 O O . TYR A 1 191 ? -17.436 -9.637 -2.369 1.00 82.56 191 TYR A O 1
ATOM 1434 N N . GLN A 1 192 ? -18.096 -7.505 -2.159 1.00 79.31 192 GLN A N 1
ATOM 1435 C CA . GLN A 1 192 ? -18.803 -7.450 -3.425 1.00 79.31 192 GLN A CA 1
ATOM 1436 C C . GLN A 1 192 ? -17.859 -6.950 -4.511 1.00 79.31 192 GLN A C 1
ATOM 1438 O O . GLN A 1 192 ? -17.318 -5.846 -4.428 1.00 79.31 192 GLN A O 1
ATOM 1443 N N . LEU A 1 193 ? -17.678 -7.766 -5.550 1.00 74.81 193 LEU A N 1
ATOM 1444 C CA . LEU A 1 193 ? -16.942 -7.362 -6.740 1.00 74.81 193 LEU A CA 1
ATOM 1445 C C . LEU A 1 193 ? -17.774 -6.387 -7.566 1.00 74.81 193 LEU A C 1
ATOM 1447 O O . LEU A 1 193 ? -18.752 -6.765 -8.211 1.00 74.81 193 LEU A O 1
ATOM 1451 N N . LEU A 1 194 ? -17.322 -5.141 -7.590 1.00 67.94 194 LEU A N 1
ATOM 1452 C CA . LEU A 1 194 ? -17.810 -4.119 -8.491 1.00 67.94 194 LEU A CA 1
ATOM 1453 C C . LEU A 1 194 ? -16.906 -4.120 -9.724 1.00 67.94 194 LEU A C 1
ATOM 1455 O O . LEU A 1 194 ? -15.712 -3.817 -9.666 1.00 67.94 194 LEU A O 1
ATOM 1459 N N . ARG A 1 195 ? -17.469 -4.528 -10.863 1.00 57.97 195 ARG A N 1
ATOM 1460 C CA . ARG A 1 195 ? -16.751 -4.472 -12.138 1.00 57.97 195 ARG A CA 1
ATOM 1461 C C . ARG A 1 195 ? -16.634 -3.016 -12.579 1.00 57.97 195 ARG A C 1
ATOM 1463 O O . ARG A 1 195 ? -17.642 -2.318 -12.662 1.00 57.97 195 ARG A O 1
ATOM 1470 N N . SER A 1 196 ? -15.413 -2.584 -12.885 1.00 55.03 196 SER A N 1
ATOM 1471 C CA . SER A 1 196 ? -15.171 -1.338 -13.607 1.00 55.03 196 SER A CA 1
ATOM 1472 C C . SER A 1 196 ? -15.763 -1.430 -15.021 1.00 55.03 196 SER A C 1
ATOM 1474 O O . SER A 1 196 ? -15.903 -2.515 -15.595 1.00 55.03 196 SER A O 1
ATOM 1476 N N . HIS A 1 197 ? -16.207 -0.287 -15.545 1.00 44.25 197 HIS A N 1
ATOM 1477 C CA . HIS A 1 197 ? -16.904 -0.176 -16.826 1.00 44.25 197 HIS A CA 1
ATOM 1478 C C . HIS A 1 197 ? -16.036 -0.693 -17.991 1.00 44.25 197 HIS A C 1
ATOM 1480 O O . HIS A 1 197 ? -14.816 -0.506 -17.970 1.00 44.25 197 HIS A O 1
ATOM 1486 N N . PRO A 1 198 ? -16.626 -1.292 -19.043 1.00 44.12 198 PRO A N 1
ATOM 1487 C CA . PRO A 1 198 ? -15.871 -1.613 -20.239 1.00 44.12 198 PRO A CA 1
ATOM 1488 C C . PRO A 1 198 ? -15.466 -0.313 -20.952 1.00 44.12 198 PRO A C 1
ATOM 1490 O O . PRO A 1 198 ? -16.316 0.411 -21.465 1.00 44.12 198 PRO A O 1
ATOM 1493 N N . ASN A 1 199 ? -14.150 -0.100 -21.032 1.00 40.94 199 ASN A N 1
ATOM 1494 C CA . ASN A 1 199 ? -13.400 0.730 -21.988 1.00 40.94 199 ASN A CA 1
ATOM 1495 C C . ASN A 1 199 ? -12.916 2.109 -21.467 1.00 40.94 199 ASN A C 1
ATOM 1497 O O . ASN A 1 199 ? -13.745 2.931 -21.074 1.00 40.94 199 ASN A O 1
ATOM 1501 N N . PRO A 1 200 ? -11.599 2.422 -21.522 1.00 43.66 200 PRO A N 1
ATOM 1502 C CA . PRO A 1 200 ? -11.145 3.812 -21.472 1.00 43.66 200 PRO A CA 1
ATOM 1503 C C . PRO A 1 200 ? -11.734 4.559 -22.680 1.00 43.66 200 PRO A C 1
ATOM 1505 O O . PRO A 1 200 ? -11.578 4.122 -23.823 1.00 43.66 200 PRO A O 1
ATOM 1508 N N . ARG A 1 201 ? -12.470 5.653 -22.444 1.00 41.34 201 ARG A N 1
ATOM 1509 C CA . ARG A 1 201 ? -13.094 6.426 -23.528 1.00 41.3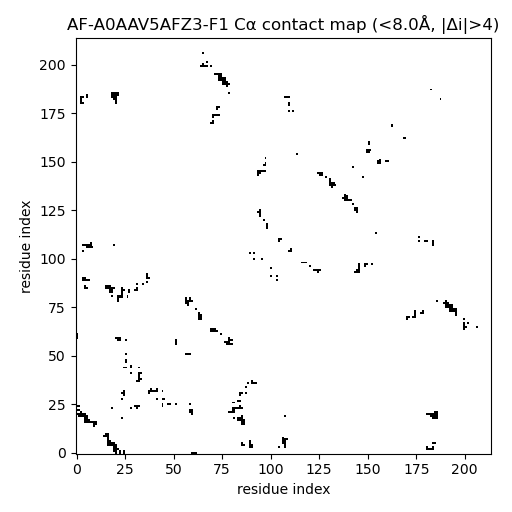4 201 ARG A CA 1
ATOM 1510 C C . ARG A 1 201 ? -12.015 6.978 -24.458 1.00 41.34 201 ARG A C 1
ATOM 1512 O O . ARG A 1 201 ? -11.109 7.692 -24.044 1.00 41.34 201 ARG A O 1
ATOM 1519 N N . SER A 1 202 ? -12.144 6.665 -25.740 1.00 39.12 202 SER A N 1
ATOM 1520 C CA . SER A 1 202 ? -11.297 7.160 -26.818 1.00 39.12 202 SER A CA 1
ATOM 1521 C C . SER A 1 202 ? -11.706 8.576 -27.247 1.00 39.12 202 SER A C 1
ATOM 1523 O O . SER A 1 202 ? -12.153 8.749 -28.374 1.00 39.12 202 SER A O 1
ATOM 1525 N N . SER A 1 203 ? -11.625 9.592 -26.387 1.00 39.06 203 SER A N 1
ATOM 1526 C CA . SER A 1 203 ? -11.664 10.989 -26.857 1.00 39.06 203 SER A CA 1
ATOM 1527 C C . SER A 1 203 ? -11.373 11.986 -25.745 1.00 39.06 203 SER A C 1
ATOM 1529 O O . SER A 1 203 ? -11.848 11.857 -24.626 1.00 39.06 203 SER A O 1
ATOM 1531 N N . THR A 1 204 ? -10.635 13.015 -26.130 1.00 37.91 204 THR A N 1
ATOM 1532 C CA . THR A 1 204 ? -10.018 14.125 -25.397 1.00 37.91 204 THR A CA 1
ATOM 1533 C C . THR A 1 204 ? -10.970 15.101 -24.680 1.00 37.91 204 THR A C 1
ATOM 1535 O O . THR A 1 204 ? -10.667 16.289 -24.596 1.00 37.91 204 THR A O 1
ATOM 1538 N N . GLN A 1 205 ? -12.118 14.662 -24.166 1.00 34.94 205 GLN A N 1
ATOM 1539 C CA . GLN A 1 205 ? -13.066 15.529 -23.456 1.00 34.94 205 GLN A CA 1
ATOM 1540 C C . GLN A 1 205 ? -13.607 14.810 -22.215 1.00 34.94 205 GLN A C 1
ATOM 1542 O O . GLN A 1 205 ? -13.961 13.639 -22.294 1.00 34.94 205 GLN A O 1
ATOM 1547 N N . ASP A 1 206 ? -13.647 15.539 -21.099 1.00 31.42 206 ASP A N 1
ATOM 1548 C CA . ASP A 1 206 ? -14.026 15.131 -19.734 1.00 31.42 206 ASP A CA 1
ATOM 1549 C C . ASP A 1 206 ? -12.880 14.601 -18.855 1.00 31.42 206 ASP A C 1
ATOM 1551 O O . ASP A 1 206 ? -12.836 13.450 -18.432 1.00 31.42 206 ASP A O 1
ATOM 1555 N N . ILE A 1 207 ? -11.962 15.511 -18.515 1.00 35.81 207 ILE A N 1
ATOM 1556 C CA . ILE A 1 207 ? -11.1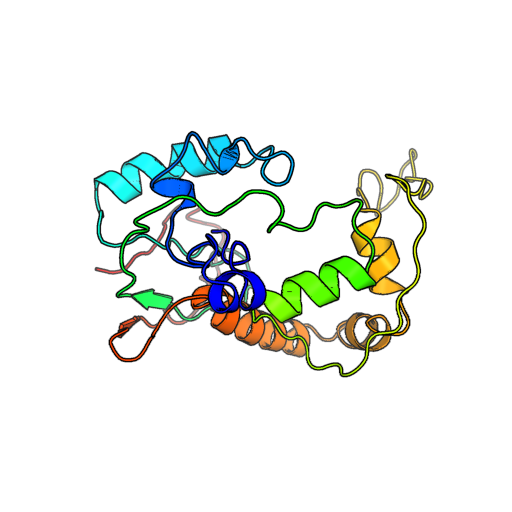63 15.403 -17.291 1.00 35.81 207 ILE A CA 1
ATOM 1557 C C . ILE A 1 207 ? -12.126 15.615 -16.114 1.00 35.81 207 ILE A C 1
ATOM 1559 O O . ILE A 1 207 ? -12.801 16.642 -16.062 1.00 35.81 207 ILE A O 1
ATOM 1563 N N . CYS A 1 208 ? -12.121 14.679 -15.161 1.00 32.75 208 CYS A N 1
ATOM 1564 C CA . CYS A 1 208 ? -12.835 14.712 -13.879 1.00 32.75 208 CYS A CA 1
ATOM 1565 C C . CYS A 1 208 ? -14.247 14.098 -13.880 1.00 32.75 208 CYS A C 1
ATOM 1567 O O . CYS A 1 208 ? -15.241 14.805 -13.740 1.00 32.75 208 CYS A O 1
ATOM 1569 N N . VAL A 1 209 ? -14.341 12.763 -13.903 1.00 29.17 209 VAL A N 1
ATOM 1570 C CA . VAL A 1 209 ? -15.416 12.070 -13.173 1.00 29.17 209 VAL A CA 1
ATOM 1571 C C . VAL A 1 209 ? -14.856 10.810 -12.518 1.00 29.17 209 VAL A C 1
ATOM 1573 O O . VAL A 1 209 ? -14.674 9.782 -13.166 1.00 29.17 209 VAL A O 1
ATOM 1576 N N . ILE A 1 210 ? -14.663 10.869 -11.196 1.00 37.78 210 ILE A N 1
ATOM 1577 C CA . ILE A 1 210 ? -14.630 9.683 -10.334 1.00 37.78 210 ILE A CA 1
ATOM 1578 C C . ILE A 1 210 ? -15.963 8.951 -10.553 1.00 37.78 210 ILE A C 1
ATOM 1580 O O . ILE A 1 210 ? -16.983 9.293 -9.959 1.00 37.78 210 ILE A O 1
ATOM 1584 N N . SER A 1 211 ? -15.982 7.980 -11.464 1.00 30.27 211 SER A N 1
ATOM 1585 C CA . SER A 1 211 ? -17.147 7.127 -11.695 1.00 30.27 211 SER A CA 1
ATOM 1586 C C . SER A 1 211 ? -17.161 6.032 -10.632 1.00 30.27 211 SER A C 1
ATOM 1588 O O . SER A 1 211 ? -16.780 4.893 -10.885 1.00 30.27 211 SER A O 1
ATOM 1590 N N . ILE A 1 212 ? -17.575 6.391 -9.417 1.00 33.91 212 ILE A N 1
ATOM 1591 C CA . ILE A 1 212 ? -18.053 5.424 -8.427 1.00 33.91 212 ILE A CA 1
ATOM 1592 C C . ILE A 1 212 ? -19.528 5.198 -8.765 1.00 33.91 212 ILE A C 1
ATOM 1594 O O . ILE A 1 212 ? -20.365 6.063 -8.515 1.00 33.91 212 ILE A O 1
ATOM 1598 N N . LEU A 1 213 ? -19.840 4.068 -9.407 1.00 25.17 213 LEU A N 1
ATOM 1599 C CA . LEU A 1 213 ? -21.227 3.618 -9.515 1.00 25.17 213 LEU A CA 1
ATOM 1600 C C . LEU A 1 213 ? -21.741 3.283 -8.107 1.00 25.17 213 LEU A C 1
ATOM 1602 O O . LEU A 1 213 ? -21.121 2.487 -7.398 1.00 25.17 213 LEU A O 1
ATOM 1606 N N . ILE A 1 214 ? -22.866 3.902 -7.747 1.00 30.27 214 ILE A N 1
ATOM 1607 C CA . ILE A 1 214 ? -23.830 3.380 -6.770 1.00 30.27 214 ILE A CA 1
ATOM 1608 C C . ILE A 1 214 ? -24.546 2.190 -7.413 1.00 30.27 214 ILE A C 1
ATOM 1610 O O . ILE A 1 214 ? -24.865 2.297 -8.623 1.00 30.27 214 ILE A O 1
#

Nearest PDB structures (foldseek):
  3q3u-assembly1_A  TM=8.327E-01  e=3.543E-13  Trametopsis cervina
  1ly8-assembly2_B  TM=8.223E-01  e=6.245E-13  Coprinopsis cinerea
  1aru-assembly1_A  TM=8.342E-01  e=2.343E-12  Agaricales sp. 'Arthromyces ramosus'
  1ly9-assembly1_A  TM=8.307E-01  e=3.210E-12  Coprinopsis cinerea
  1lyk-assembly1_A  TM=8.222E-01  e=9.973E-12  Coprinopsis cinerea

Solvent-accessible surface area (backbone atoms only — not comparable to full-atom values): 13403 Å² total; per-residue (Å²): 129,72,23,52,35,21,32,56,63,36,47,76,72,73,42,86,24,34,51,11,45,22,28,23,56,67,76,35,57,85,51,52,36,70,35,82,69,31,66,88,44,51,68,62,41,61,70,43,48,64,53,34,71,77,36,76,69,54,60,72,74,87,89,68,69,92,53,92,88,60,50,82,55,83,42,73,49,69,64,62,72,50,90,57,66,47,55,85,85,46,55,76,45,69,66,48,50,68,64,59,43,52,52,50,34,48,42,26,70,54,75,73,100,71,92,85,86,79,91,85,88,89,90,76,76,70,63,88,66,84,62,51,88,66,89,65,95,64,46,86,62,84,76,54,45,35,57,59,46,43,54,65,32,90,89,38,20,67,63,53,59,65,38,63,97,28,66,66,60,44,37,52,52,48,40,55,50,50,57,52,44,65,43,18,76,57,86,63,90,81,44,43,78,45,79,62,77,93,68,74,77,93,61,101,72,79,88,84,70,89,83,74,81,128

pLDDT: mean 71.59, std 19.69, range [25.17, 92.75]